Protein AF-A0A5E4K8W5-F1 (afdb_monomer)

Structure (mmCIF, N/CA/C/O backbone):
data_AF-A0A5E4K8W5-F1
#
_entry.id   AF-A0A5E4K8W5-F1
#
loop_
_atom_site.group_PDB
_atom_site.id
_atom_site.type_symbol
_atom_site.label_atom_id
_atom_site.label_alt_id
_atom_site.label_comp_id
_atom_site.label_asym_id
_atom_site.label_entity_id
_atom_site.label_seq_id
_atom_site.pdbx_PDB_ins_code
_atom_site.Cartn_x
_atom_site.Cartn_y
_atom_site.Cartn_z
_atom_site.occupancy
_atom_site.B_iso_or_equiv
_atom_site.auth_seq_id
_atom_site.auth_comp_id
_atom_site.auth_asym_id
_atom_site.auth_atom_id
_atom_site.pdbx_PDB_model_num
ATOM 1 N N . MET A 1 1 ? -19.858 -2.839 46.064 1.00 76.88 1 MET A N 1
ATOM 2 C CA . MET A 1 1 ? -20.326 -1.667 45.295 1.00 76.88 1 MET A CA 1
ATOM 3 C C . MET A 1 1 ? -19.173 -0.778 44.868 1.00 76.88 1 MET A C 1
ATOM 5 O O . MET A 1 1 ? -18.953 -0.687 43.674 1.00 76.88 1 MET A O 1
ATOM 9 N N . THR A 1 2 ? -18.361 -0.245 45.786 1.00 79.38 2 THR A N 1
ATOM 10 C CA . THR A 1 2 ? -17.179 0.588 45.463 1.00 79.38 2 THR A CA 1
ATOM 11 C C . THR A 1 2 ? -16.216 -0.0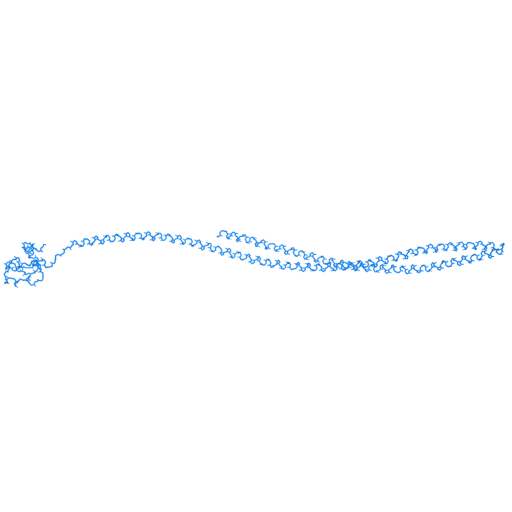33 44.444 1.00 79.38 2 THR A C 1
ATOM 13 O O . THR A 1 2 ? -15.842 0.634 43.485 1.00 79.38 2 THR A O 1
ATOM 16 N N . GLU A 1 3 ? -15.862 -1.313 44.594 1.00 85.81 3 GLU A N 1
ATOM 17 C CA . GLU A 1 3 ? -14.989 -2.005 43.628 1.00 85.81 3 GLU A CA 1
ATOM 18 C C . GLU A 1 3 ? -15.625 -2.164 42.241 1.00 8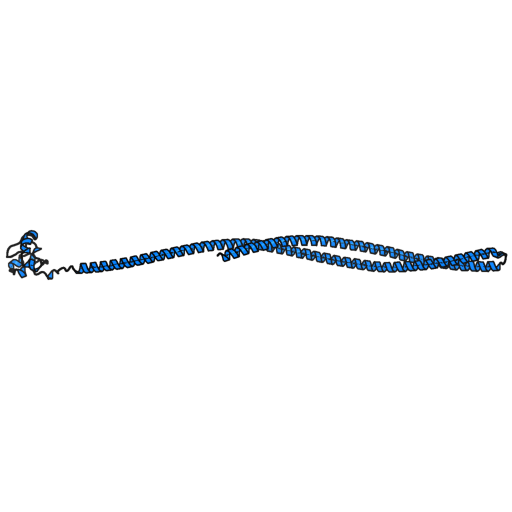5.81 3 GLU A C 1
ATOM 20 O O . GLU A 1 3 ? -14.932 -2.062 41.233 1.00 85.81 3 GLU A O 1
ATOM 25 N N . ILE A 1 4 ? -16.945 -2.364 42.175 1.00 88.25 4 ILE A N 1
ATOM 26 C CA . ILE A 1 4 ? -17.657 -2.512 40.900 1.00 88.25 4 ILE A CA 1
ATOM 27 C C . ILE A 1 4 ? -17.749 -1.149 40.207 1.00 88.25 4 ILE A C 1
ATOM 29 O O . ILE A 1 4 ? -17.395 -1.044 39.042 1.00 88.25 4 ILE A O 1
ATOM 33 N N . SER A 1 5 ? -18.116 -0.082 40.925 1.00 86.81 5 SER A N 1
ATOM 34 C CA . SER A 1 5 ? -18.128 1.283 40.377 1.00 86.81 5 SER A CA 1
ATOM 35 C C . SER A 1 5 ? -16.746 1.719 39.876 1.00 86.81 5 SER A C 1
ATOM 37 O O . SER A 1 5 ? -16.642 2.371 38.840 1.00 86.81 5 SER A O 1
ATOM 39 N N . ARG A 1 6 ? -15.668 1.326 40.573 1.00 90.00 6 ARG A N 1
ATOM 40 C CA . ARG A 1 6 ? -14.292 1.552 40.109 1.00 90.00 6 ARG A CA 1
ATOM 41 C C . ARG A 1 6 ? -14.010 0.809 38.803 1.00 90.00 6 ARG A C 1
ATOM 43 O O . ARG A 1 6 ? -13.524 1.431 37.865 1.00 90.00 6 ARG A O 1
ATOM 50 N N . ALA A 1 7 ? -14.364 -0.474 38.725 1.00 92.94 7 ALA A N 1
ATOM 51 C CA . ALA A 1 7 ? -14.204 -1.267 37.508 1.00 92.94 7 ALA A CA 1
ATOM 52 C C . ALA A 1 7 ? -15.010 -0.697 36.326 1.00 92.94 7 ALA A C 1
ATOM 54 O O . ALA A 1 7 ? -14.499 -0.649 35.212 1.00 92.94 7 ALA A O 1
ATOM 55 N N . MET A 1 8 ? -16.232 -0.204 36.561 1.00 92.06 8 MET A N 1
ATOM 56 C CA . MET A 1 8 ? -17.044 0.440 35.520 1.00 92.06 8 MET A CA 1
ATOM 57 C C . MET A 1 8 ? -16.420 1.745 35.024 1.00 92.06 8 MET A C 1
ATOM 59 O O . MET A 1 8 ? -16.413 2.006 33.823 1.00 92.06 8 MET A O 1
ATOM 63 N N . LYS A 1 9 ? -15.837 2.543 35.925 1.00 90.69 9 LYS A N 1
ATOM 64 C CA . LYS A 1 9 ? -15.110 3.756 35.543 1.00 90.69 9 LYS A CA 1
ATOM 65 C C . LYS A 1 9 ? -13.872 3.436 34.699 1.00 90.69 9 LYS A C 1
ATOM 67 O O . LYS A 1 9 ? -13.685 4.040 33.648 1.00 90.69 9 LYS A O 1
ATOM 72 N N . GLU A 1 10 ? -13.067 2.463 35.126 1.00 94.62 10 GLU A N 1
ATOM 73 C CA . GLU A 1 10 ? -11.909 1.982 34.357 1.00 94.62 10 GLU A CA 1
ATOM 74 C C . GLU A 1 10 ? -12.344 1.438 32.979 1.00 94.62 10 GLU A C 1
ATOM 76 O O . GLU A 1 10 ? -11.679 1.680 31.971 1.00 94.62 10 GLU A O 1
ATOM 81 N N . MET A 1 11 ? -13.498 0.764 32.906 1.00 94.62 11 MET A N 1
ATOM 82 C CA . MET A 1 11 ? -14.072 0.276 31.650 1.00 94.62 11 MET A CA 1
ATOM 83 C C . MET A 1 11 ? -14.507 1.422 30.727 1.00 94.62 11 MET A C 1
ATOM 85 O O . MET A 1 11 ? -14.174 1.390 29.547 1.00 94.62 11 MET A O 1
ATOM 89 N N . SER A 1 12 ? -15.174 2.454 31.251 1.00 93.62 12 SER A N 1
ATOM 90 C CA . SER A 1 12 ? -15.546 3.658 30.489 1.00 93.62 12 SER A CA 1
ATOM 91 C C . SER A 1 12 ? -14.317 4.355 29.892 1.00 93.62 12 SER A C 1
ATOM 93 O O . SER A 1 12 ? -14.282 4.649 28.696 1.00 93.62 12 SER A O 1
ATOM 95 N N . GLU A 1 13 ? -13.264 4.541 30.694 1.00 94.81 13 GLU A N 1
ATOM 96 C CA . GLU A 1 13 ? -11.997 5.123 30.235 1.00 94.81 13 GLU A CA 1
ATOM 97 C C . GLU A 1 13 ? -11.349 4.265 29.133 1.00 94.81 13 GLU A C 1
ATOM 99 O O . GLU A 1 13 ? -10.874 4.792 28.123 1.00 94.81 13 GLU A O 1
ATOM 104 N N . SER A 1 14 ? -11.379 2.937 29.286 1.00 96.31 14 SER A N 1
ATOM 105 C CA . SER A 1 14 ? -10.855 2.002 28.287 1.00 96.31 14 SER A CA 1
ATOM 106 C C . SER A 1 14 ? -11.634 2.061 26.969 1.00 96.31 14 SER A C 1
ATOM 108 O O . SER A 1 14 ? -11.020 2.154 25.904 1.00 96.31 14 SER A O 1
ATOM 110 N N . VAL A 1 15 ? -12.968 2.085 27.024 1.00 95.81 15 VAL A N 1
ATOM 111 C CA . VAL A 1 15 ? -13.841 2.206 25.845 1.00 95.81 15 VAL A CA 1
ATOM 112 C C . VAL A 1 15 ? -13.583 3.522 25.109 1.00 95.81 15 VAL A C 1
ATOM 114 O O . VAL A 1 15 ? -13.388 3.525 23.892 1.00 95.81 15 VAL A O 1
ATOM 117 N N . GLN A 1 16 ? -13.466 4.636 25.838 1.00 92.81 16 GLN A N 1
ATOM 118 C CA . GLN A 1 16 ? -13.130 5.935 25.252 1.00 92.81 16 GLN A CA 1
ATOM 119 C C . GLN A 1 16 ? -11.759 5.916 24.558 1.00 92.81 16 GLN A C 1
ATOM 121 O O . GLN A 1 16 ? -11.564 6.523 23.495 1.00 92.81 16 GLN A O 1
ATOM 126 N N . GLN A 1 17 ? -10.789 5.207 25.137 1.00 96.12 17 GLN A N 1
ATOM 127 C CA . GLN A 1 17 ? -9.471 5.039 24.539 1.00 96.12 17 GLN A CA 1
ATOM 128 C C . GLN A 1 17 ? -9.519 4.168 23.275 1.00 96.12 17 GLN A C 1
ATOM 130 O O . GLN A 1 17 ? -8.848 4.499 22.294 1.00 96.12 17 GLN A O 1
ATOM 135 N N . VAL A 1 18 ? -10.333 3.107 23.254 1.00 96.31 18 VAL A N 1
ATOM 136 C CA . VAL A 1 18 ? -10.579 2.292 22.052 1.00 96.31 18 VAL A CA 1
ATOM 137 C C . VAL A 1 18 ? -11.196 3.141 20.941 1.00 96.31 18 VAL A C 1
ATOM 139 O O . VAL A 1 18 ? -10.659 3.141 19.834 1.00 96.31 18 VAL A O 1
ATOM 142 N N . ALA A 1 19 ? -12.231 3.934 21.235 1.00 91.94 19 ALA A N 1
ATOM 143 C CA . ALA A 1 19 ? -12.857 4.833 20.263 1.00 91.94 19 ALA A CA 1
ATOM 144 C C . ALA A 1 19 ? -11.853 5.850 19.686 1.00 91.94 19 ALA A C 1
ATOM 146 O O . ALA A 1 19 ? -11.753 6.037 18.473 1.00 91.94 19 ALA A O 1
ATOM 147 N N . THR A 1 20 ? -11.028 6.450 20.547 1.00 93.94 20 THR A N 1
ATOM 148 C CA . THR A 1 20 ? -9.982 7.400 20.127 1.00 93.94 20 THR A CA 1
ATOM 149 C C . THR A 1 20 ? -8.924 6.733 19.241 1.00 93.94 20 THR A C 1
ATOM 151 O O . THR A 1 20 ? -8.463 7.316 18.258 1.00 93.94 20 THR A O 1
ATOM 154 N N . ASN A 1 21 ? -8.521 5.505 19.574 1.00 95.38 21 ASN A N 1
ATOM 155 C CA . ASN A 1 21 ? -7.559 4.745 18.780 1.00 95.38 21 ASN A CA 1
ATOM 156 C C . ASN A 1 21 ? -8.143 4.315 17.431 1.00 95.38 21 ASN A C 1
ATOM 158 O O . ASN A 1 21 ? -7.427 4.364 16.431 1.00 95.38 21 ASN A O 1
ATOM 162 N N . ALA A 1 22 ? -9.425 3.947 17.389 1.00 94.62 22 ALA A N 1
ATOM 163 C CA . ALA A 1 22 ? -10.138 3.672 16.149 1.00 94.62 22 ALA A CA 1
ATOM 164 C C . ALA A 1 22 ? -10.144 4.917 15.250 1.00 94.62 22 ALA A C 1
ATOM 166 O O . ALA A 1 22 ? -9.703 4.844 14.108 1.00 94.62 22 ALA A O 1
ATOM 167 N N . GLN A 1 23 ? -10.493 6.090 15.783 1.00 90.75 23 GLN A N 1
ATOM 168 C CA . GLN A 1 23 ? -10.467 7.341 15.019 1.00 90.75 23 GLN A CA 1
ATOM 169 C C . GLN A 1 23 ? -9.081 7.632 14.411 1.00 90.75 23 GLN A C 1
ATOM 171 O O . GLN A 1 23 ? -8.966 7.895 13.214 1.00 90.75 23 GLN A O 1
ATOM 176 N N . LYS A 1 24 ? -8.007 7.497 15.201 1.00 94.81 24 LYS A N 1
ATOM 177 C CA . LYS A 1 24 ? -6.628 7.655 14.701 1.00 94.81 24 LYS A CA 1
ATOM 178 C C . LYS A 1 24 ? -6.267 6.621 13.634 1.00 94.81 24 LYS A C 1
ATOM 180 O O . LYS A 1 24 ? -5.576 6.937 12.670 1.00 94.81 24 LYS A O 1
ATOM 185 N N . ALA A 1 25 ? -6.714 5.377 13.796 1.00 94.69 25 ALA A N 1
ATOM 186 C CA . ALA A 1 25 ? -6.498 4.336 12.799 1.00 94.69 25 ALA A CA 1
ATOM 187 C C . ALA A 1 25 ? -7.232 4.649 11.482 1.00 94.69 25 ALA A C 1
ATOM 189 O O . ALA A 1 25 ? -6.673 4.397 10.415 1.00 94.69 25 ALA A O 1
ATOM 190 N N . ALA A 1 26 ? -8.427 5.248 11.541 1.00 91.56 26 ALA A N 1
ATOM 191 C CA . ALA A 1 26 ? -9.174 5.684 10.360 1.00 91.56 26 ALA A CA 1
ATOM 192 C C . ALA A 1 26 ? -8.433 6.796 9.608 1.00 91.56 26 ALA A C 1
ATOM 194 O O . ALA A 1 26 ? -8.304 6.732 8.386 1.00 91.56 26 ALA A O 1
ATOM 195 N N . GLU A 1 27 ? -7.910 7.787 10.333 1.00 92.19 27 GLU A N 1
ATOM 196 C CA . GLU A 1 27 ? -7.111 8.878 9.764 1.00 92.19 27 GLU A CA 1
ATOM 197 C C . GLU A 1 27 ? -5.846 8.345 9.080 1.00 92.19 27 GLU A C 1
ATOM 199 O O . GLU A 1 27 ? -5.599 8.652 7.912 1.00 92.19 27 GLU A O 1
ATOM 204 N N . ASN A 1 28 ? -5.103 7.462 9.755 1.00 94.12 28 ASN A N 1
ATOM 205 C CA . ASN A 1 28 ? -3.912 6.825 9.192 1.00 94.12 28 ASN A CA 1
ATOM 206 C C . ASN A 1 28 ? -4.237 5.976 7.952 1.00 94.12 28 ASN A C 1
ATOM 208 O O . ASN A 1 28 ? -3.476 5.973 6.986 1.00 94.12 28 ASN A O 1
ATOM 212 N N . ALA A 1 29 ? -5.364 5.257 7.956 1.00 93.62 29 ALA A N 1
ATOM 213 C CA . ALA A 1 29 ? -5.817 4.497 6.794 1.00 93.62 29 ALA A CA 1
ATOM 214 C C . ALA A 1 29 ? -6.178 5.429 5.624 1.00 93.62 29 ALA A C 1
ATOM 216 O O . ALA A 1 29 ? -5.800 5.164 4.484 1.00 93.62 29 ALA A O 1
ATOM 217 N N . ALA A 1 30 ? -6.854 6.549 5.887 1.00 90.88 30 ALA A N 1
ATOM 218 C CA . ALA A 1 30 ? -7.180 7.535 4.860 1.00 90.88 30 ALA A CA 1
ATOM 219 C C . ALA A 1 30 ? -5.917 8.163 4.243 1.00 90.88 30 ALA A C 1
ATOM 221 O O . ALA A 1 30 ? -5.825 8.282 3.018 1.00 90.88 30 ALA A O 1
ATOM 222 N N . GLU A 1 31 ? -4.927 8.509 5.069 1.00 94.69 31 GLU A N 1
ATOM 223 C CA . GLU A 1 31 ? -3.635 9.019 4.603 1.00 94.69 31 GLU A CA 1
ATOM 224 C C . GLU A 1 31 ? -2.883 7.971 3.773 1.00 94.69 31 GLU A C 1
ATOM 226 O O . GLU A 1 31 ? -2.475 8.259 2.647 1.00 94.69 31 GLU A O 1
ATOM 231 N N . ALA A 1 32 ? -2.793 6.729 4.259 1.00 93.88 32 ALA A N 1
ATOM 232 C CA . ALA A 1 32 ? -2.163 5.630 3.530 1.00 93.88 32 ALA A CA 1
ATOM 233 C C . ALA A 1 32 ? -2.830 5.378 2.167 1.00 93.88 32 ALA A C 1
ATOM 235 O O . ALA A 1 32 ? -2.138 5.139 1.176 1.00 93.88 32 ALA A O 1
ATOM 236 N N . ASN A 1 33 ? -4.161 5.472 2.093 1.00 92.06 33 ASN A N 1
ATOM 237 C CA . ASN A 1 33 ? -4.899 5.328 0.840 1.00 92.06 33 ASN A CA 1
ATOM 238 C C . ASN A 1 33 ? -4.550 6.449 -0.149 1.00 92.06 33 ASN A C 1
ATOM 240 O O . ASN A 1 33 ? -4.287 6.188 -1.322 1.00 92.06 33 ASN A O 1
ATOM 244 N N . LYS A 1 34 ? -4.483 7.697 0.330 1.00 93.50 34 LYS A N 1
ATOM 245 C CA . LYS A 1 34 ? -4.078 8.844 -0.489 1.00 93.50 34 LYS A CA 1
ATOM 246 C C . LYS A 1 34 ? -2.656 8.668 -1.027 1.00 93.50 34 LYS A C 1
ATOM 248 O O . LYS A 1 34 ? -2.436 8.828 -2.226 1.00 93.50 34 LYS A O 1
ATOM 253 N N . THR A 1 35 ? -1.708 8.279 -0.174 1.00 94.38 35 THR A N 1
ATOM 254 C CA . THR A 1 35 ? -0.328 8.002 -0.596 1.00 94.38 35 THR A CA 1
ATOM 255 C C . THR A 1 35 ? -0.275 6.871 -1.622 1.00 94.38 35 THR A C 1
ATOM 257 O O . THR A 1 35 ? 0.413 6.994 -2.633 1.00 94.38 35 THR A O 1
ATOM 260 N N . ALA A 1 36 ? -1.026 5.787 -1.419 1.00 92.75 36 ALA A N 1
ATOM 261 C CA . ALA A 1 36 ? -1.082 4.685 -2.374 1.00 92.75 36 ALA A CA 1
ATOM 262 C C . ALA A 1 36 ? -1.629 5.138 -3.741 1.00 92.75 36 ALA A C 1
ATOM 264 O O . ALA A 1 36 ? -1.049 4.802 -4.772 1.00 92.75 36 ALA A O 1
ATOM 265 N N . GLN A 1 37 ? -2.674 5.968 -3.773 1.00 90.12 37 GLN A N 1
ATOM 266 C CA . GLN A 1 37 ? -3.200 6.542 -5.018 1.00 90.12 37 GLN A CA 1
ATOM 267 C C . GLN A 1 37 ? -2.177 7.435 -5.738 1.00 90.12 37 GLN A C 1
ATOM 269 O O . GLN A 1 37 ? -2.027 7.342 -6.959 1.00 90.12 37 GLN A O 1
ATOM 274 N N . GLU A 1 38 ? -1.444 8.274 -5.001 1.00 93.44 38 GLU A N 1
ATOM 275 C CA . GLU A 1 38 ? -0.372 9.109 -5.557 1.00 93.44 38 GLU A CA 1
ATOM 276 C C . GLU A 1 38 ? 0.751 8.255 -6.166 1.00 93.44 38 GLU A C 1
ATOM 278 O O . GLU A 1 38 ? 1.185 8.510 -7.292 1.00 93.44 38 GLU A O 1
ATOM 283 N N . VAL A 1 39 ? 1.171 7.191 -5.473 1.00 93.81 39 VAL A N 1
ATOM 284 C CA . VAL A 1 39 ? 2.167 6.233 -5.980 1.00 93.81 39 VAL A CA 1
ATOM 285 C C . VAL A 1 39 ? 1.649 5.490 -7.212 1.00 93.81 39 VAL A C 1
ATOM 287 O O . VAL A 1 39 ? 2.405 5.291 -8.166 1.00 93.81 39 VAL A O 1
ATOM 290 N N . GLY A 1 40 ? 0.370 5.112 -7.237 1.00 90.44 40 GLY A N 1
ATOM 291 C CA . GLY A 1 40 ? -0.265 4.487 -8.399 1.00 90.44 40 GLY A CA 1
ATOM 292 C C . GLY A 1 40 ? -0.210 5.394 -9.630 1.00 90.44 40 GLY A C 1
ATOM 293 O O . GLY A 1 40 ? 0.210 4.962 -10.705 1.00 90.44 40 GLY A O 1
ATOM 294 N N . LYS A 1 41 ? -0.528 6.684 -9.458 1.00 91.12 41 LYS A N 1
ATOM 295 C CA . LYS A 1 41 ? -0.425 7.690 -10.524 1.00 91.12 41 LYS A CA 1
ATOM 296 C C . LYS A 1 41 ? 1.014 7.857 -11.020 1.00 91.12 41 LYS A C 1
ATOM 298 O O . LYS A 1 41 ? 1.248 7.780 -12.225 1.00 91.12 41 LYS A O 1
ATOM 303 N N . LEU A 1 42 ? 1.973 8.037 -10.108 1.00 93.75 42 LEU A N 1
ATOM 304 C CA . LEU A 1 42 ? 3.399 8.159 -10.441 1.00 93.75 42 LEU A CA 1
ATOM 305 C C . LEU A 1 42 ? 3.911 6.928 -11.199 1.00 93.75 42 LEU A C 1
ATOM 307 O O . LEU A 1 42 ? 4.637 7.054 -12.180 1.00 93.75 42 LEU A O 1
ATOM 311 N N . SER A 1 43 ? 3.491 5.734 -10.786 1.00 92.56 43 SER A N 1
ATOM 312 C CA . SER A 1 43 ? 3.856 4.481 -11.455 1.00 92.56 43 SER A CA 1
ATOM 313 C C . SER A 1 43 ? 3.296 4.414 -12.881 1.00 92.56 43 SER A C 1
ATOM 315 O O . SER A 1 43 ? 3.996 3.991 -13.802 1.00 92.56 43 SER A O 1
ATOM 317 N N . GLY A 1 44 ? 2.068 4.900 -13.096 1.00 88.75 44 GLY A N 1
ATOM 318 C CA . GLY A 1 44 ? 1.491 5.060 -14.432 1.00 88.75 44 GLY A CA 1
ATOM 319 C C . GLY A 1 44 ? 2.269 6.047 -15.310 1.00 88.75 44 GLY A C 1
ATOM 320 O O . GLY A 1 44 ? 2.543 5.754 -16.474 1.00 88.75 44 GLY A O 1
ATOM 321 N N . GLU A 1 45 ? 2.696 7.184 -14.753 1.00 92.69 45 GLU A N 1
ATOM 322 C CA . GLU A 1 45 ? 3.542 8.160 -15.459 1.00 92.69 45 GLU A CA 1
ATOM 323 C C . GLU A 1 45 ? 4.901 7.557 -15.852 1.00 92.69 45 GLU A C 1
ATOM 325 O O . GLU A 1 45 ? 5.347 7.722 -16.990 1.00 92.69 45 GLU A O 1
ATOM 330 N N . VAL A 1 46 ? 5.534 6.799 -14.949 1.00 92.94 46 VAL A N 1
ATOM 331 C CA . VAL A 1 46 ? 6.787 6.077 -15.228 1.00 92.94 46 VAL A CA 1
ATOM 332 C C . VAL A 1 46 ? 6.594 5.040 -16.334 1.00 92.94 46 VAL A C 1
ATOM 334 O O . VAL A 1 46 ? 7.442 4.941 -17.220 1.00 92.94 46 VAL A O 1
ATOM 337 N N . SER A 1 47 ? 5.474 4.312 -16.340 1.00 89.75 47 SER A N 1
ATOM 338 C CA . SER A 1 47 ? 5.136 3.380 -17.423 1.00 89.75 47 SER A CA 1
ATOM 339 C C . SER A 1 47 ? 5.051 4.091 -18.777 1.00 89.75 47 SER A C 1
ATOM 341 O O . SER A 1 47 ? 5.711 3.683 -19.734 1.00 89.75 47 SER A O 1
ATOM 343 N N . GLY A 1 48 ? 4.352 5.230 -18.840 1.00 91.12 48 GLY A N 1
ATOM 344 C CA . GLY A 1 48 ? 4.319 6.082 -20.033 1.00 91.12 48 GLY A CA 1
ATOM 345 C C . GLY A 1 48 ? 5.717 6.514 -20.488 1.00 91.12 48 GLY A C 1
ATOM 346 O O . GLY A 1 48 ? 6.049 6.419 -21.669 1.00 91.12 48 GLY A O 1
ATOM 347 N N . LYS A 1 49 ? 6.591 6.892 -19.548 1.00 94.00 49 LYS A N 1
ATOM 348 C CA . LYS A 1 49 ? 7.984 7.245 -19.861 1.00 94.00 49 LYS A CA 1
ATOM 349 C C . LYS A 1 49 ? 8.803 6.074 -20.396 1.00 94.00 49 LYS A C 1
ATOM 351 O O . LYS A 1 49 ? 9.658 6.293 -21.249 1.00 94.00 49 LYS A O 1
ATOM 356 N N . MET A 1 50 ? 8.538 4.840 -19.968 1.00 92.50 50 MET A N 1
ATOM 357 C CA . MET A 1 50 ? 9.182 3.660 -20.558 1.00 92.50 50 MET A CA 1
ATOM 358 C C . MET A 1 50 ? 8.771 3.463 -22.023 1.00 92.50 50 MET A C 1
ATOM 360 O O . MET A 1 50 ? 9.620 3.113 -22.845 1.00 92.50 50 MET A O 1
ATOM 364 N N . PHE A 1 51 ? 7.515 3.749 -22.385 1.00 91.25 51 PHE A N 1
ATOM 365 C CA . PHE A 1 51 ? 7.088 3.752 -23.789 1.00 91.25 51 PHE A CA 1
ATOM 366 C C . PHE A 1 51 ? 7.800 4.836 -24.611 1.00 91.25 51 PHE A C 1
ATOM 368 O O . PHE A 1 51 ? 8.303 4.530 -25.694 1.00 91.25 51 PHE A O 1
ATOM 375 N N . ASP A 1 52 ? 7.917 6.060 -24.084 1.00 94.94 52 ASP A N 1
ATOM 376 C CA . ASP A 1 52 ? 8.647 7.159 -24.741 1.00 94.94 52 ASP A CA 1
ATOM 377 C C . ASP A 1 52 ? 10.125 6.787 -24.989 1.00 94.94 52 ASP A C 1
ATOM 379 O O . ASP A 1 52 ? 10.672 6.995 -26.080 1.00 94.94 52 ASP A O 1
ATOM 383 N N . ILE A 1 53 ? 10.782 6.201 -23.979 1.00 95.31 53 ILE A N 1
ATOM 384 C CA . ILE A 1 53 ? 12.177 5.751 -24.076 1.00 95.31 53 ILE A CA 1
ATOM 385 C C . ILE A 1 53 ? 12.301 4.658 -25.135 1.00 95.31 53 ILE A C 1
ATOM 387 O O . ILE A 1 53 ? 13.191 4.733 -25.981 1.00 95.31 53 ILE A O 1
ATOM 391 N N . ARG A 1 54 ? 11.400 3.669 -25.134 1.00 92.62 54 ARG A N 1
ATOM 392 C CA . ARG A 1 54 ? 11.400 2.597 -26.134 1.00 92.62 54 ARG A CA 1
ATOM 393 C C . ARG A 1 54 ? 11.295 3.152 -27.553 1.00 92.62 54 ARG A C 1
ATOM 395 O O . ARG A 1 54 ? 12.113 2.797 -28.393 1.00 92.62 54 ARG A O 1
ATOM 402 N N . ALA A 1 55 ? 10.356 4.066 -27.798 1.00 94.12 55 ALA A N 1
ATOM 403 C CA . ALA A 1 55 ? 10.198 4.700 -29.106 1.00 94.12 55 ALA A CA 1
ATOM 404 C C . ALA A 1 55 ? 11.472 5.448 -29.544 1.00 94.12 55 ALA A C 1
ATOM 406 O O . ALA A 1 55 ? 11.877 5.385 -30.706 1.00 94.12 55 ALA A O 1
ATOM 407 N N . THR A 1 56 ? 12.147 6.113 -28.602 1.00 96.06 56 THR A N 1
ATOM 408 C CA . THR A 1 56 ? 13.412 6.818 -28.859 1.00 96.06 56 THR A CA 1
ATOM 409 C C . THR A 1 56 ? 14.549 5.850 -29.204 1.00 96.06 56 THR A C 1
ATOM 411 O O . THR A 1 56 ? 15.327 6.110 -30.129 1.00 96.06 56 THR A O 1
ATOM 414 N N . VAL A 1 57 ? 14.640 4.716 -28.503 1.00 95.25 57 VAL A N 1
ATOM 415 C CA . VAL A 1 57 ? 15.621 3.656 -28.792 1.00 95.25 57 VAL A CA 1
ATOM 416 C C . VAL A 1 57 ? 15.358 3.037 -30.167 1.00 95.25 57 VAL A C 1
ATOM 418 O O . VAL A 1 57 ? 16.291 2.936 -30.962 1.00 95.25 57 VAL A O 1
ATOM 421 N N . ASP A 1 58 ? 14.104 2.720 -30.495 1.00 91.75 58 ASP A N 1
ATOM 422 C CA . ASP A 1 58 ? 13.709 2.153 -31.794 1.00 91.75 58 ASP A CA 1
ATOM 423 C C . ASP A 1 58 ? 14.011 3.117 -32.962 1.00 91.75 58 ASP A C 1
ATOM 425 O O . ASP A 1 58 ? 14.529 2.716 -34.015 1.00 91.75 58 ASP A O 1
ATOM 429 N N . SER A 1 59 ? 13.755 4.417 -32.774 1.00 94.81 59 SER A N 1
ATOM 430 C CA . SER A 1 59 ? 14.115 5.452 -33.752 1.00 94.81 59 SER A CA 1
ATOM 431 C C . SER A 1 59 ? 15.630 5.551 -33.938 1.00 94.81 59 SER A C 1
ATOM 433 O O . SER A 1 59 ? 16.116 5.691 -35.062 1.00 94.81 59 SER A O 1
ATOM 435 N N . SER A 1 60 ? 16.391 5.461 -32.847 1.00 95.50 60 SER A N 1
ATOM 436 C CA . SER A 1 60 ? 17.854 5.505 -32.897 1.00 95.50 60 SER A CA 1
ATOM 437 C C . SER A 1 60 ? 18.421 4.267 -33.603 1.00 95.50 60 SER A C 1
ATOM 439 O O . SER A 1 60 ? 19.321 4.394 -34.433 1.00 95.50 60 SER A O 1
ATOM 441 N N . ALA A 1 61 ? 17.838 3.087 -33.363 1.00 92.44 61 ALA A N 1
ATOM 442 C CA . ALA A 1 61 ? 18.207 1.845 -34.043 1.00 92.44 61 ALA A CA 1
ATOM 443 C C . ALA A 1 61 ? 17.975 1.940 -35.552 1.00 92.44 61 ALA A C 1
ATOM 445 O O . ALA A 1 61 ? 18.821 1.520 -36.344 1.00 92.44 61 ALA A O 1
ATOM 446 N N . SER A 1 62 ? 16.868 2.564 -35.957 1.00 93.62 62 SER A N 1
ATOM 447 C CA . SER A 1 62 ? 16.556 2.810 -37.367 1.00 93.62 62 SER A CA 1
ATOM 448 C C . SER A 1 62 ? 17.582 3.739 -38.028 1.00 93.62 62 SER A C 1
ATOM 450 O O . SER A 1 62 ? 18.085 3.423 -39.107 1.00 93.62 62 SER A O 1
ATOM 452 N N . ALA A 1 63 ? 17.960 4.836 -37.363 1.00 95.50 63 ALA A N 1
ATOM 453 C CA . ALA A 1 63 ? 18.965 5.774 -37.870 1.00 95.50 63 ALA A CA 1
ATOM 454 C C . ALA A 1 63 ? 20.359 5.133 -38.000 1.00 95.50 63 ALA A C 1
ATOM 456 O O . ALA A 1 63 ? 21.053 5.340 -38.997 1.00 95.50 63 ALA A O 1
ATOM 457 N N . ILE A 1 64 ? 20.766 4.307 -37.030 1.00 95.50 64 ILE A N 1
ATOM 458 C CA . ILE A 1 64 ? 22.042 3.579 -37.096 1.00 95.50 64 ILE A CA 1
ATOM 459 C C . ILE A 1 64 ? 22.029 2.528 -38.204 1.00 95.50 64 ILE A C 1
ATOM 461 O O . ILE A 1 64 ? 23.027 2.362 -38.902 1.00 95.50 64 ILE A O 1
ATOM 465 N N . LYS A 1 65 ? 20.901 1.849 -38.416 1.00 92.06 65 LYS A N 1
ATOM 466 C CA . LYS A 1 65 ? 20.754 0.898 -39.520 1.00 92.06 65 LYS A CA 1
ATOM 467 C C . LYS A 1 65 ? 20.848 1.588 -40.882 1.00 92.06 65 LYS A C 1
ATOM 469 O O . LYS A 1 65 ? 21.448 1.046 -41.806 1.00 92.06 65 LYS A O 1
ATOM 474 N N . GLU A 1 66 ? 20.307 2.798 -41.011 1.00 94.88 66 GLU A N 1
ATOM 475 C CA . GLU A 1 66 ? 20.492 3.611 -42.216 1.00 94.88 66 GLU A CA 1
ATOM 476 C C . GLU A 1 66 ? 21.964 4.011 -42.412 1.00 94.88 66 GLU A C 1
ATOM 478 O O . GLU A 1 66 ? 22.467 3.973 -43.539 1.00 94.88 66 GLU A O 1
ATOM 483 N N . LEU A 1 67 ? 22.670 4.354 -41.328 1.00 95.31 67 LEU A N 1
ATOM 484 C CA . LEU A 1 67 ? 24.103 4.644 -41.370 1.00 95.31 67 LEU A CA 1
ATOM 485 C C . LEU A 1 67 ? 24.917 3.425 -41.826 1.00 95.31 67 LEU A C 1
ATOM 487 O O . LEU A 1 67 ? 25.763 3.585 -42.698 1.00 95.31 67 LEU A O 1
ATOM 491 N N . ASP A 1 68 ? 24.624 2.222 -41.324 1.00 93.31 68 ASP A N 1
ATOM 492 C CA . ASP A 1 68 ? 25.273 0.976 -41.764 1.00 93.31 68 ASP A CA 1
ATOM 493 C C . ASP A 1 68 ? 25.115 0.760 -43.282 1.00 93.31 68 ASP A C 1
ATOM 495 O O . ASP A 1 68 ? 26.101 0.574 -43.999 1.00 93.31 68 ASP A O 1
ATOM 499 N N . VAL A 1 69 ? 23.894 0.918 -43.810 1.00 94.62 69 VAL A N 1
ATOM 500 C CA . VAL A 1 69 ? 23.626 0.818 -45.258 1.00 94.62 69 VAL A CA 1
ATOM 501 C C . VAL A 1 69 ? 24.391 1.883 -46.053 1.00 94.62 69 VAL A C 1
ATOM 503 O O . VAL A 1 69 ? 24.932 1.593 -47.124 1.00 94.62 69 VAL A O 1
ATOM 506 N N . LYS A 1 70 ? 24.460 3.127 -45.563 1.00 94.94 70 LYS A N 1
ATOM 507 C CA . LYS A 1 70 ? 25.235 4.197 -46.218 1.00 94.94 70 LYS A CA 1
ATOM 508 C C . LYS A 1 70 ? 26.736 3.908 -46.184 1.00 94.94 70 LYS A C 1
ATOM 510 O O . LYS A 1 70 ? 27.400 4.095 -47.200 1.00 94.94 70 LYS A O 1
ATOM 515 N N . SER A 1 71 ? 27.263 3.408 -45.071 1.00 95.38 71 SER A N 1
ATOM 516 C CA . SER A 1 71 ? 28.671 3.030 -44.928 1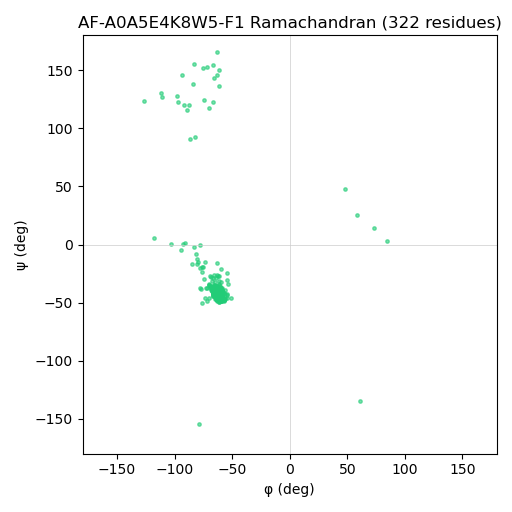.00 95.38 71 SER A CA 1
ATOM 517 C C . SER A 1 71 ? 29.054 1.869 -45.843 1.00 95.38 71 SER A C 1
ATOM 519 O O . SER A 1 71 ? 30.134 1.903 -46.427 1.00 95.38 71 SER A O 1
ATOM 521 N N . GLN A 1 72 ? 28.173 0.882 -46.038 1.00 93.12 72 GLN A N 1
ATOM 522 C CA . GLN A 1 72 ? 28.366 -0.181 -47.035 1.00 93.12 72 GLN A CA 1
ATOM 523 C C . GLN A 1 72 ? 28.480 0.392 -48.453 1.00 93.12 72 GLN A C 1
ATOM 525 O O . GLN A 1 72 ? 29.461 0.115 -49.139 1.00 93.12 72 GLN A O 1
ATOM 530 N N . LYS A 1 73 ? 27.564 1.288 -48.849 1.00 95.00 73 LYS A N 1
ATOM 531 C CA . LYS A 1 73 ? 27.628 1.964 -50.159 1.00 95.00 73 LYS A CA 1
ATOM 532 C C . LYS A 1 73 ? 28.906 2.784 -50.345 1.00 95.00 73 LYS A C 1
ATOM 534 O O . LYS A 1 73 ? 29.464 2.800 -51.437 1.00 95.00 73 LYS A O 1
ATOM 539 N N . ILE A 1 74 ? 29.377 3.472 -49.301 1.00 94.81 74 ILE A N 1
ATOM 540 C CA . ILE A 1 74 ? 30.658 4.194 -49.363 1.00 94.81 74 ILE A CA 1
ATOM 541 C C . ILE A 1 74 ? 31.815 3.204 -49.539 1.00 94.81 74 ILE A C 1
ATOM 543 O O . ILE A 1 74 ? 32.705 3.460 -50.345 1.00 94.81 74 ILE A O 1
ATOM 547 N N . GLY A 1 75 ? 31.784 2.061 -48.848 1.00 94.31 75 GLY A N 1
ATOM 548 C CA . GLY A 1 75 ? 32.747 0.976 -49.042 1.00 94.31 75 GLY A CA 1
ATOM 549 C C . GLY A 1 75 ? 32.825 0.508 -50.499 1.00 94.31 75 GLY A C 1
ATOM 550 O O . GLY A 1 75 ? 33.923 0.423 -51.050 1.00 94.31 75 GLY A O 1
ATOM 551 N N . ASP A 1 76 ? 31.676 0.303 -51.150 1.00 94.62 76 ASP A N 1
ATOM 552 C CA . ASP A 1 76 ? 31.610 -0.083 -52.567 1.00 94.62 76 ASP A CA 1
ATOM 553 C C . ASP A 1 76 ? 32.231 0.986 -53.485 1.00 94.62 76 ASP A C 1
ATOM 555 O O . ASP A 1 76 ? 33.023 0.672 -54.377 1.00 94.62 76 ASP A O 1
ATOM 559 N N . ILE A 1 77 ? 31.926 2.267 -53.237 1.00 95.12 77 ILE A N 1
ATOM 560 C CA . ILE A 1 77 ? 32.482 3.401 -53.996 1.00 95.12 77 ILE A CA 1
ATOM 561 C C . ILE A 1 77 ? 34.006 3.470 -53.841 1.00 95.12 77 ILE A C 1
ATOM 563 O O . ILE A 1 77 ? 34.720 3.672 -54.824 1.00 95.12 77 ILE A O 1
ATOM 567 N N . ILE A 1 78 ? 34.525 3.273 -52.629 1.00 95.56 78 ILE A N 1
ATOM 568 C CA . ILE A 1 78 ? 35.970 3.272 -52.369 1.00 95.56 78 ILE A CA 1
ATOM 569 C C . ILE A 1 78 ? 36.659 2.091 -53.065 1.00 95.56 78 ILE A C 1
ATOM 571 O O . ILE A 1 78 ? 37.764 2.253 -53.592 1.00 95.56 78 ILE A O 1
ATOM 575 N N . GLY A 1 79 ? 35.990 0.938 -53.161 1.00 93.50 79 GLY A N 1
ATOM 576 C CA . GLY A 1 79 ? 36.444 -0.187 -53.981 1.00 93.50 79 GLY A CA 1
ATOM 577 C C . GLY A 1 79 ? 36.605 0.197 -55.457 1.00 93.50 79 GLY A C 1
ATOM 578 O O . GLY A 1 79 ? 37.644 -0.071 -56.060 1.00 93.50 79 GLY A O 1
ATOM 579 N N . VAL A 1 80 ? 35.624 0.905 -56.028 1.00 96.06 80 VAL A N 1
ATOM 580 C CA . VAL A 1 80 ? 35.709 1.430 -57.403 1.00 96.06 80 VAL A CA 1
ATOM 581 C C . VAL A 1 80 ? 36.854 2.436 -57.557 1.00 96.06 80 VAL A C 1
ATOM 583 O O . VAL A 1 80 ? 37.607 2.344 -58.522 1.00 96.06 80 VAL A O 1
ATOM 586 N N . ILE A 1 81 ? 37.038 3.358 -56.607 1.00 94.69 81 ILE A N 1
ATOM 587 C CA . ILE A 1 81 ? 38.135 4.344 -56.643 1.00 94.69 81 ILE A CA 1
ATOM 588 C C . ILE A 1 81 ? 39.501 3.654 -56.594 1.00 94.69 81 ILE A C 1
ATOM 590 O O . ILE A 1 81 ? 40.401 4.032 -57.340 1.00 94.69 81 ILE A O 1
ATOM 594 N N . THR A 1 82 ? 39.643 2.616 -55.767 1.00 94.62 82 THR A N 1
ATOM 595 C CA . THR A 1 82 ? 40.871 1.811 -55.690 1.00 94.62 82 THR A CA 1
ATOM 596 C C . THR A 1 82 ? 41.176 1.166 -57.042 1.00 94.62 82 THR A C 1
ATOM 598 O O . THR A 1 82 ? 42.286 1.305 -57.552 1.00 94.62 82 THR A O 1
ATOM 601 N N . ASN A 1 83 ? 40.164 0.573 -57.686 1.00 95.19 83 ASN A N 1
ATOM 602 C CA . ASN A 1 83 ? 40.303 -0.006 -59.023 1.00 95.19 83 ASN A CA 1
ATOM 603 C C . ASN A 1 83 ? 40.669 1.048 -60.088 1.00 95.19 83 ASN A C 1
ATOM 605 O O . ASN A 1 83 ? 41.498 0.780 -60.956 1.00 95.19 83 ASN A O 1
ATOM 609 N N . ILE A 1 84 ? 40.085 2.252 -60.030 1.00 95.12 84 ILE A N 1
ATOM 610 C CA . ILE A 1 84 ? 40.420 3.357 -60.946 1.00 95.12 84 ILE A CA 1
ATOM 611 C C . ILE A 1 84 ? 41.867 3.812 -60.733 1.00 95.12 84 ILE A C 1
ATOM 613 O O . ILE A 1 84 ? 42.587 4.025 -61.709 1.00 95.12 84 ILE A O 1
ATOM 617 N N . ALA A 1 85 ? 42.313 3.939 -59.482 1.00 95.62 85 ALA A N 1
ATOM 618 C CA . ALA A 1 85 ? 43.693 4.284 -59.156 1.00 95.62 85 ALA A CA 1
ATOM 619 C C . ALA A 1 85 ? 44.669 3.215 -59.679 1.00 95.62 85 ALA A C 1
ATOM 621 O O . ALA A 1 85 ? 45.678 3.554 -60.295 1.00 95.62 85 ALA A O 1
ATOM 622 N N . ASP A 1 86 ? 44.332 1.928 -59.542 1.00 94.31 86 ASP A N 1
ATOM 623 C CA . ASP A 1 86 ? 45.115 0.817 -60.095 1.00 94.31 86 ASP A CA 1
ATOM 624 C C . ASP A 1 86 ? 45.220 0.868 -61.620 1.00 94.31 86 ASP A C 1
ATOM 626 O O . ASP A 1 86 ? 46.318 0.757 -62.174 1.00 94.31 86 ASP A O 1
ATOM 630 N N . GLN A 1 87 ? 44.097 1.090 -62.305 1.00 95.88 87 GLN A N 1
ATOM 631 C CA . GLN A 1 87 ? 44.063 1.231 -63.760 1.00 95.88 87 GLN A CA 1
ATOM 632 C C . GLN A 1 87 ? 44.841 2.461 -64.233 1.00 95.88 87 GLN A C 1
ATOM 634 O O . GLN A 1 87 ? 45.598 2.372 -65.198 1.00 95.88 87 GLN A O 1
ATOM 639 N N . THR A 1 88 ? 44.704 3.590 -63.539 1.00 95.81 88 THR A N 1
ATOM 640 C CA . THR A 1 88 ? 45.420 4.834 -63.861 1.00 95.81 88 THR A CA 1
ATOM 641 C C . THR A 1 88 ? 46.922 4.657 -63.670 1.00 95.81 88 THR A C 1
ATOM 643 O O . THR A 1 88 ? 47.700 5.061 -64.528 1.00 95.81 88 THR A O 1
ATOM 646 N N . ASN A 1 89 ? 47.337 3.975 -62.601 1.00 94.44 89 ASN A N 1
ATOM 647 C CA . ASN A 1 89 ? 48.734 3.638 -62.349 1.00 94.44 89 ASN A CA 1
ATOM 648 C C . ASN A 1 89 ? 49.312 2.728 -63.449 1.00 94.44 89 ASN A C 1
ATOM 650 O O . ASN A 1 89 ? 50.431 2.952 -63.905 1.00 94.44 89 ASN A O 1
ATOM 654 N N . LEU A 1 90 ? 48.550 1.729 -63.912 1.00 95.19 90 LEU A N 1
ATOM 655 C CA . LEU A 1 90 ? 48.951 0.864 -65.030 1.00 95.19 90 LEU A CA 1
ATOM 656 C C . LEU A 1 90 ? 49.023 1.623 -66.364 1.00 95.19 90 LEU A C 1
ATOM 658 O O . LEU A 1 90 ? 49.968 1.432 -67.128 1.00 95.19 90 LEU A O 1
ATOM 662 N N . LEU A 1 91 ? 48.060 2.504 -66.644 1.00 95.19 91 LEU A N 1
ATOM 663 C CA . LEU A 1 91 ? 48.063 3.356 -67.837 1.00 95.19 91 LEU A CA 1
ATOM 664 C C . LEU A 1 91 ? 49.256 4.318 -67.840 1.00 95.19 91 LEU A C 1
ATOM 666 O O . LEU A 1 91 ? 49.935 4.444 -68.857 1.00 95.19 91 LEU A O 1
ATOM 670 N N . ALA A 1 92 ? 49.535 4.950 -66.701 1.00 95.50 92 ALA A N 1
ATOM 671 C CA . ALA A 1 92 ? 50.670 5.845 -66.519 1.00 95.50 92 ALA A CA 1
ATOM 672 C C . ALA A 1 92 ? 52.006 5.110 -66.684 1.00 95.50 92 ALA A C 1
ATOM 674 O O . ALA A 1 92 ? 52.903 5.608 -67.358 1.00 95.50 92 ALA A O 1
ATOM 675 N N . LEU A 1 93 ? 52.117 3.887 -66.155 1.00 93.00 93 LEU A N 1
ATOM 676 C CA . LEU A 1 93 ? 53.287 3.034 -66.362 1.00 93.00 93 LEU A CA 1
ATOM 677 C C . LEU A 1 93 ? 53.494 2.704 -67.847 1.00 93.00 93 LEU A C 1
ATOM 679 O O . LEU A 1 93 ? 54.601 2.852 -68.359 1.00 93.00 93 LEU A O 1
ATOM 683 N N . ASN A 1 94 ? 52.434 2.307 -68.554 1.00 93.25 94 ASN A N 1
ATOM 684 C CA . ASN A 1 94 ? 52.507 2.029 -69.990 1.00 93.25 94 ASN A CA 1
ATOM 685 C C . ASN A 1 94 ? 52.902 3.280 -70.793 1.00 93.25 94 ASN A C 1
ATOM 687 O O . ASN A 1 94 ? 53.717 3.189 -71.710 1.00 93.25 94 ASN A O 1
ATOM 691 N N . ALA A 1 95 ? 52.380 4.453 -70.423 1.00 93.12 95 ALA A N 1
ATOM 692 C CA . ALA A 1 95 ? 52.748 5.725 -71.041 1.00 93.12 95 ALA A CA 1
ATOM 693 C C . ALA A 1 95 ? 54.214 6.103 -70.773 1.00 93.12 95 ALA A C 1
ATOM 695 O O . ALA A 1 95 ? 54.896 6.559 -71.687 1.00 93.12 95 ALA A O 1
ATOM 696 N N . ALA A 1 96 ? 54.725 5.870 -69.560 1.00 92.06 96 ALA A N 1
ATOM 697 C CA . ALA A 1 96 ? 56.129 6.095 -69.220 1.00 92.06 96 ALA A CA 1
ATOM 698 C C . ALA A 1 96 ? 57.063 5.175 -70.028 1.00 92.06 96 ALA A C 1
ATOM 700 O O . ALA A 1 96 ? 58.096 5.628 -70.524 1.00 92.06 96 ALA A O 1
ATOM 701 N N . ILE A 1 97 ? 56.674 3.907 -70.222 1.00 90.31 97 ILE A N 1
ATOM 702 C CA . ILE A 1 97 ? 57.404 2.946 -71.064 1.00 90.31 97 ILE A CA 1
ATOM 703 C C . ILE A 1 97 ? 57.454 3.428 -72.520 1.00 90.31 97 ILE A C 1
ATOM 705 O O . ILE A 1 97 ? 58.529 3.457 -73.120 1.00 90.31 97 ILE A O 1
ATOM 709 N N . GLU A 1 98 ? 56.321 3.843 -73.093 1.00 92.75 98 GLU A N 1
ATOM 710 C CA . GLU A 1 98 ? 56.272 4.292 -74.491 1.00 92.75 98 GLU A CA 1
ATOM 711 C C . GLU A 1 98 ? 56.990 5.641 -74.688 1.00 92.75 98 GLU A C 1
ATOM 713 O O . GLU A 1 98 ? 57.679 5.847 -75.687 1.00 92.75 98 GLU A O 1
ATOM 718 N N . ALA A 1 99 ? 56.929 6.536 -73.696 1.00 91.69 99 ALA A N 1
ATOM 719 C CA . ALA A 1 99 ? 57.691 7.781 -73.685 1.00 91.69 99 ALA A CA 1
ATOM 720 C C . ALA A 1 99 ? 59.209 7.533 -73.641 1.00 91.69 99 ALA A C 1
ATOM 722 O O . ALA A 1 99 ? 59.954 8.180 -74.377 1.00 91.69 99 ALA A O 1
ATOM 723 N N . ALA A 1 100 ? 59.673 6.559 -72.850 1.00 88.69 100 ALA A N 1
ATOM 724 C CA . ALA A 1 100 ? 61.073 6.132 -72.852 1.00 88.69 100 ALA A CA 1
ATOM 725 C C . ALA A 1 100 ? 61.487 5.536 -74.210 1.00 88.69 100 ALA A C 1
ATOM 727 O O . ALA A 1 100 ? 62.605 5.755 -74.681 1.00 88.69 100 ALA A O 1
ATOM 728 N N . ARG A 1 101 ? 60.567 4.829 -74.877 1.00 89.75 101 ARG A N 1
ATOM 729 C CA . ARG A 1 101 ? 60.775 4.226 -76.201 1.00 89.75 101 ARG A CA 1
ATOM 730 C C . ARG A 1 101 ? 60.932 5.261 -77.320 1.00 89.75 101 ARG A C 1
ATOM 732 O O . ARG A 1 101 ? 61.679 5.018 -78.264 1.00 89.75 101 ARG A O 1
ATOM 739 N N . ALA A 1 102 ? 60.281 6.418 -77.197 1.00 90.12 102 ALA A N 1
ATOM 740 C CA . ALA A 1 102 ? 60.395 7.546 -78.127 1.00 90.12 102 ALA A CA 1
ATOM 741 C C . ALA A 1 102 ? 61.685 8.386 -77.955 1.00 90.12 102 ALA A C 1
ATOM 743 O O . ALA A 1 102 ? 61.896 9.354 -78.692 1.00 90.12 102 ALA A O 1
ATOM 744 N N . GLY A 1 103 ? 62.560 8.034 -77.002 1.00 87.44 103 GLY A N 1
ATOM 745 C CA . GLY A 1 103 ? 63.851 8.693 -76.787 1.00 87.44 103 GLY A CA 1
ATOM 746 C C . GLY A 1 103 ? 63.719 10.179 -76.427 1.00 87.44 103 GLY A C 1
ATOM 747 O O . GLY A 1 103 ? 62.883 10.565 -75.612 1.00 87.44 103 GLY A O 1
ATOM 748 N N . GLU A 1 104 ? 64.534 11.038 -77.047 1.00 84.12 104 GLU A N 1
ATOM 749 C CA . GLU A 1 104 ? 64.558 12.487 -76.763 1.00 84.12 104 GLU A CA 1
ATOM 750 C C . GLU A 1 104 ? 63.224 13.195 -77.071 1.00 84.12 104 GLU A C 1
ATOM 752 O O . GLU A 1 104 ? 62.878 14.170 -76.407 1.00 84.12 104 GLU A O 1
ATOM 757 N N . HIS A 1 105 ? 62.422 12.681 -78.012 1.00 84.69 105 HIS A N 1
ATOM 758 C CA . HIS A 1 105 ? 61.109 13.251 -78.339 1.00 84.69 105 HIS A CA 1
ATOM 759 C C . HIS A 1 105 ? 60.027 12.929 -77.290 1.00 84.69 105 HIS A C 1
ATOM 761 O O . HIS A 1 105 ? 59.018 13.630 -77.219 1.00 84.69 105 HIS A O 1
ATOM 767 N N . GLY A 1 106 ? 60.233 11.900 -76.458 1.00 89.19 106 GLY A N 1
ATOM 768 C CA . GLY A 1 106 ? 59.294 11.464 -75.418 1.00 89.19 106 GLY A CA 1
ATOM 769 C C . GLY A 1 106 ? 59.558 12.047 -74.028 1.00 89.19 106 GLY A C 1
ATOM 770 O O . GLY A 1 106 ? 58.759 11.837 -73.118 1.00 89.19 106 GLY A O 1
ATOM 771 N N . ARG A 1 107 ? 60.643 12.811 -73.840 1.00 86.31 107 ARG A N 1
ATOM 772 C CA . ARG A 1 107 ? 61.102 13.292 -72.522 1.00 86.31 107 ARG A CA 1
ATOM 773 C C . ARG A 1 107 ? 60.037 14.060 -71.731 1.00 86.31 107 ARG A C 1
ATOM 775 O O . ARG A 1 107 ? 59.873 13.817 -70.541 1.00 86.31 107 ARG A O 1
ATOM 782 N N . GLY A 1 108 ? 59.292 14.953 -72.388 1.00 88.94 108 GLY A N 1
ATOM 783 C CA . GLY A 1 108 ? 58.205 15.706 -71.747 1.00 88.94 108 GLY A CA 1
ATOM 784 C C . GLY A 1 108 ? 57.021 14.821 -71.340 1.00 88.94 108 GLY A C 1
ATOM 785 O O . GLY A 1 108 ? 56.462 14.999 -70.262 1.00 88.94 108 GLY A O 1
ATOM 786 N N . PHE A 1 109 ? 56.685 13.821 -72.161 1.00 90.69 109 PHE A N 1
ATOM 787 C CA . PHE A 1 109 ? 55.626 12.854 -71.858 1.00 90.69 109 PHE A CA 1
ATOM 788 C C . PHE A 1 109 ? 56.013 11.902 -70.723 1.00 90.69 109 PHE A C 1
ATOM 790 O O . PHE A 1 109 ? 55.153 11.552 -69.921 1.00 90.69 109 PHE A O 1
ATOM 797 N N . ALA A 1 110 ? 57.293 11.534 -70.610 1.00 91.06 110 ALA A N 1
ATOM 798 C CA . ALA A 1 110 ? 57.789 10.689 -69.525 1.00 91.06 110 ALA A CA 1
ATOM 799 C C . ALA A 1 110 ? 57.600 11.354 -68.151 1.00 91.06 110 ALA A C 1
ATOM 801 O O . ALA A 1 110 ? 57.124 10.706 -67.224 1.00 91.06 110 ALA A O 1
ATOM 802 N N . VAL A 1 111 ? 57.887 12.659 -68.039 1.00 92.44 111 VAL A N 1
ATOM 803 C CA . VAL A 1 111 ? 57.691 13.421 -66.790 1.00 92.44 111 VAL A CA 1
ATOM 804 C C . VAL A 1 111 ? 56.213 13.468 -66.396 1.00 92.44 111 VAL A C 1
ATOM 806 O O . VAL A 1 111 ? 55.878 13.240 -65.238 1.00 92.44 111 VAL A O 1
ATOM 809 N N . VAL A 1 112 ? 55.318 13.716 -67.358 1.00 94.62 112 VAL A N 1
ATOM 810 C CA . VAL A 1 112 ? 53.869 13.725 -67.097 1.00 94.62 112 VAL A CA 1
ATOM 811 C C . VAL A 1 112 ? 53.378 12.335 -66.687 1.00 94.62 112 VAL A C 1
ATOM 813 O O . VAL A 1 112 ? 52.592 12.221 -65.752 1.00 94.62 112 VAL A O 1
ATOM 816 N N . ALA A 1 113 ? 53.847 11.276 -67.350 1.00 94.06 113 ALA A N 1
ATOM 817 C CA . ALA A 1 113 ? 53.469 9.906 -67.023 1.00 94.06 113 ALA A CA 1
ATOM 818 C C . ALA A 1 113 ? 53.910 9.501 -65.605 1.00 94.06 113 ALA A C 1
ATOM 820 O O . ALA A 1 113 ? 53.120 8.899 -64.880 1.00 94.06 113 ALA A O 1
ATOM 821 N N . ASP A 1 114 ? 55.118 9.877 -65.172 1.00 93.44 114 ASP A N 1
ATOM 822 C CA . ASP A 1 114 ? 55.569 9.628 -63.798 1.00 93.44 114 ASP A CA 1
ATOM 823 C C . ASP A 1 114 ? 54.773 10.432 -62.754 1.00 93.44 114 ASP A C 1
ATOM 825 O O . ASP A 1 114 ? 54.438 9.887 -61.700 1.00 93.44 114 ASP A O 1
ATOM 829 N N . GLU A 1 115 ? 54.389 11.679 -63.047 1.00 95.94 115 GLU A N 1
ATOM 830 C CA . GLU A 1 115 ? 53.547 12.474 -62.138 1.00 95.94 115 GLU A CA 1
ATOM 831 C C . GLU A 1 115 ? 52.134 11.877 -62.008 1.00 95.94 115 GLU A C 1
ATOM 833 O O . GLU A 1 115 ? 51.605 11.745 -60.904 1.00 95.94 115 GLU A O 1
ATOM 838 N N . VAL A 1 116 ? 51.536 11.421 -63.118 1.00 96.44 116 VAL A N 1
ATOM 839 C CA . VAL A 1 116 ? 50.238 10.719 -63.102 1.00 96.44 116 VAL A CA 1
ATOM 840 C C . VAL A 1 116 ? 50.339 9.399 -62.334 1.00 96.44 116 VAL A C 1
ATOM 842 O O . VAL A 1 116 ? 49.433 9.063 -61.571 1.00 96.44 116 VAL A O 1
ATOM 845 N N . ARG A 1 117 ? 51.445 8.659 -62.490 1.00 95.06 117 ARG A N 1
ATOM 846 C CA . ARG A 1 117 ? 51.703 7.421 -61.742 1.00 95.06 117 ARG A CA 1
ATOM 847 C C . ARG A 1 117 ? 51.748 7.690 -60.238 1.00 95.06 117 ARG A C 1
ATOM 849 O O . ARG A 1 117 ? 51.089 6.989 -59.472 1.00 95.06 117 ARG A O 1
ATOM 856 N N . LYS A 1 118 ? 52.462 8.738 -59.826 1.00 95.25 118 LYS A N 1
ATOM 857 C CA . LYS A 1 118 ? 52.558 9.155 -58.424 1.00 95.25 118 LYS A CA 1
ATOM 858 C C . LYS A 1 118 ? 51.198 9.573 -57.851 1.00 95.25 118 LYS A C 1
ATOM 860 O O . LYS A 1 118 ? 50.828 9.100 -56.781 1.00 95.25 118 LYS A O 1
ATOM 865 N N . LEU A 1 119 ? 50.416 10.370 -58.584 1.00 95.94 119 LEU A N 1
ATOM 866 C CA . LEU A 1 119 ? 49.052 10.753 -58.187 1.00 95.94 119 LEU A CA 1
ATOM 867 C C . LEU A 1 119 ? 48.120 9.541 -58.046 1.00 95.94 119 LEU A C 1
ATOM 869 O O . LEU A 1 119 ? 47.277 9.501 -57.145 1.00 95.94 119 LEU A O 1
ATOM 873 N N . ALA A 1 120 ? 48.266 8.538 -58.914 1.00 95.56 120 ALA A N 1
ATOM 874 C CA . ALA A 1 120 ? 47.502 7.299 -58.829 1.00 95.56 120 ALA A CA 1
ATOM 875 C C . ALA A 1 120 ? 47.879 6.476 -57.582 1.00 95.56 120 ALA A C 1
ATOM 877 O O . ALA A 1 120 ? 46.998 5.949 -56.903 1.00 95.56 120 ALA A O 1
ATOM 878 N N . GLU A 1 121 ? 49.164 6.411 -57.228 1.00 94.38 121 GLU A N 1
ATOM 879 C CA . GLU A 1 121 ? 49.634 5.755 -56.001 1.00 94.38 121 GLU A CA 1
ATOM 880 C C . GLU A 1 121 ? 49.173 6.493 -54.731 1.00 94.38 121 GLU A C 1
ATOM 882 O O . GLU A 1 121 ? 48.672 5.863 -53.796 1.00 94.38 121 GLU A O 1
ATOM 887 N N . GLU A 1 122 ? 49.240 7.827 -54.715 1.00 95.44 122 GLU A N 1
ATOM 888 C CA . GLU A 1 122 ? 48.693 8.656 -53.632 1.00 95.44 122 GLU A CA 1
ATOM 889 C C . GLU A 1 122 ? 47.174 8.465 -53.484 1.00 95.44 122 GLU A C 1
ATOM 891 O O . GLU A 1 122 ? 46.678 8.290 -52.368 1.00 95.44 122 GLU A O 1
ATOM 896 N N . SER A 1 123 ? 46.440 8.395 -54.601 1.00 95.75 123 SER A N 1
ATOM 897 C CA . SER A 1 123 ? 44.993 8.129 -54.611 1.00 95.75 123 SER A CA 1
ATOM 898 C C . SER A 1 123 ? 44.656 6.746 -54.052 1.00 95.75 123 SER A C 1
ATOM 900 O O . SER A 1 123 ? 43.722 6.614 -53.258 1.00 95.75 123 SER A O 1
ATOM 902 N N . ARG A 1 124 ? 45.436 5.714 -54.406 1.00 94.69 124 ARG A N 1
ATOM 903 C CA . ARG A 1 124 ? 45.296 4.360 -53.847 1.00 94.69 124 ARG A CA 1
ATOM 904 C C . ARG A 1 124 ? 45.531 4.361 -52.336 1.00 94.69 124 ARG A C 1
ATOM 906 O O . ARG A 1 124 ? 44.744 3.778 -51.591 1.00 94.69 124 ARG A O 1
ATOM 913 N N . ASN A 1 125 ? 46.586 5.031 -51.874 1.00 95.06 125 ASN A N 1
ATOM 914 C CA . ASN A 1 125 ? 46.906 5.119 -50.450 1.00 95.06 125 ASN A CA 1
ATOM 915 C C . ASN A 1 125 ? 45.794 5.833 -49.665 1.00 95.06 125 ASN A C 1
ATOM 917 O O . ASN A 1 125 ? 45.373 5.342 -48.616 1.00 95.06 125 ASN A O 1
ATOM 921 N N . ALA A 1 126 ? 45.256 6.934 -50.198 1.00 95.25 126 ALA A N 1
ATOM 922 C CA . ALA A 1 126 ? 44.115 7.632 -49.611 1.00 95.25 126 ALA A CA 1
ATOM 923 C C . ALA A 1 126 ? 42.855 6.745 -49.567 1.00 95.25 126 ALA A C 1
ATOM 925 O O . ALA A 1 126 ? 42.206 6.646 -48.525 1.00 95.25 126 ALA A O 1
ATOM 926 N N . ALA A 1 127 ? 42.541 6.033 -50.655 1.00 94.62 127 ALA A N 1
ATOM 927 C CA . ALA A 1 127 ? 41.418 5.094 -50.705 1.00 94.62 127 ALA A CA 1
ATOM 928 C C . ALA A 1 127 ? 41.562 3.957 -49.674 1.00 94.62 127 ALA A C 1
ATOM 930 O O . ALA A 1 127 ? 40.590 3.587 -49.007 1.00 94.62 127 ALA A O 1
ATOM 931 N N . SER A 1 128 ? 42.781 3.448 -49.465 1.00 94.31 128 SER A N 1
ATOM 932 C CA . SER A 1 128 ? 43.064 2.448 -48.430 1.00 94.31 128 SER A CA 1
ATOM 933 C C . SER A 1 128 ? 42.830 2.993 -47.016 1.00 94.31 128 SER A C 1
ATOM 935 O O . SER A 1 128 ? 42.248 2.296 -46.186 1.00 94.31 128 SER A O 1
ATOM 937 N N . GLN A 1 129 ? 43.240 4.233 -46.727 1.00 95.38 129 GLN A N 1
ATOM 938 C CA . GLN A 1 129 ? 42.978 4.861 -45.424 1.00 95.38 129 GLN A CA 1
ATOM 939 C C . GLN A 1 129 ? 41.477 5.061 -45.185 1.00 95.38 129 GLN A C 1
ATOM 941 O O . GLN A 1 129 ? 40.976 4.727 -44.112 1.00 95.38 129 GLN A O 1
ATOM 946 N N . ILE A 1 130 ? 40.734 5.521 -46.197 1.00 95.56 130 ILE A N 1
ATOM 947 C CA . ILE A 1 130 ? 39.274 5.662 -46.100 1.00 95.56 130 ILE A CA 1
ATOM 948 C C . ILE A 1 130 ? 38.612 4.293 -45.884 1.00 95.56 130 ILE A C 1
ATOM 950 O O . ILE A 1 130 ? 37.692 4.182 -45.079 1.00 95.56 130 ILE A O 1
ATOM 954 N N . THR A 1 131 ? 39.103 3.233 -46.533 1.00 94.38 131 THR A N 1
ATOM 955 C CA . THR A 1 131 ? 38.596 1.864 -46.328 1.00 94.38 131 THR A CA 1
ATOM 956 C C . THR A 1 131 ? 38.697 1.431 -44.864 1.00 94.38 131 THR A C 1
ATOM 958 O O . THR A 1 131 ? 37.763 0.822 -44.341 1.00 94.38 131 THR A O 1
ATOM 961 N N . LEU A 1 132 ? 39.809 1.744 -44.188 1.00 95.44 132 LEU A N 1
ATOM 962 C CA . LEU A 1 132 ? 39.980 1.439 -42.764 1.00 95.44 132 LEU A CA 1
ATOM 963 C C . LEU A 1 132 ? 38.962 2.201 -41.906 1.00 95.44 132 LEU A C 1
ATOM 965 O O . LEU A 1 132 ? 38.266 1.577 -41.107 1.00 95.44 132 LEU A O 1
ATOM 969 N N . LEU A 1 133 ? 38.790 3.504 -42.146 1.00 95.62 133 LEU A N 1
ATOM 970 C CA . LEU A 1 133 ? 37.799 4.322 -41.436 1.00 95.62 133 LEU A CA 1
ATOM 971 C C . LEU A 1 133 ? 36.365 3.809 -41.641 1.00 95.62 133 LEU A C 1
ATOM 973 O O . LEU A 1 133 ? 35.580 3.756 -40.697 1.00 95.62 133 LEU A O 1
ATOM 977 N N . ILE A 1 134 ? 36.013 3.378 -42.856 1.00 95.38 134 ILE A N 1
ATOM 978 C CA . ILE A 1 134 ? 34.689 2.803 -43.135 1.00 95.38 134 ILE A CA 1
ATOM 979 C C . ILE A 1 134 ? 34.482 1.488 -42.385 1.00 95.38 134 ILE A C 1
ATOM 981 O O . ILE A 1 134 ? 33.404 1.283 -41.827 1.00 95.38 134 ILE A O 1
ATOM 985 N N . LYS A 1 135 ? 35.501 0.624 -42.305 1.00 94.12 135 LYS A N 1
ATOM 986 C CA . LYS A 1 135 ? 35.426 -0.607 -41.504 1.00 94.12 135 LYS A CA 1
ATOM 987 C C . LYS A 1 135 ? 35.238 -0.313 -40.016 1.00 94.12 135 LYS A C 1
ATOM 989 O O . LYS A 1 135 ? 34.447 -0.991 -39.363 1.00 94.12 135 LYS A O 1
ATOM 994 N N . GLU A 1 136 ? 35.917 0.699 -39.485 1.00 95.94 136 GLU A N 1
ATOM 995 C CA . GLU A 1 136 ? 35.729 1.138 -38.098 1.00 95.94 136 GLU A CA 1
ATOM 996 C C . GLU A 1 136 ? 34.301 1.649 -37.854 1.00 95.94 136 GLU A C 1
ATOM 998 O O . GLU A 1 136 ? 33.666 1.249 -36.877 1.00 95.94 136 GLU A O 1
ATOM 1003 N N . ILE A 1 137 ? 33.746 2.447 -38.775 1.00 95.38 137 ILE A N 1
ATOM 1004 C CA . ILE A 1 137 ? 32.352 2.916 -38.702 1.00 95.38 137 ILE A CA 1
ATOM 1005 C C . ILE A 1 137 ? 31.367 1.738 -38.768 1.00 95.38 137 ILE A C 1
ATOM 1007 O O . ILE A 1 137 ? 30.420 1.684 -37.983 1.00 95.38 137 ILE A O 1
ATOM 1011 N N . GLN A 1 138 ? 31.582 0.767 -39.658 1.00 91.75 138 GLN A N 1
ATOM 1012 C CA . GLN A 1 138 ? 30.752 -0.443 -39.757 1.00 91.75 138 GLN A CA 1
ATOM 1013 C C . GLN A 1 138 ? 30.798 -1.276 -38.468 1.00 91.75 138 GLN A C 1
ATOM 1015 O O . GLN A 1 138 ? 29.774 -1.746 -37.975 1.00 91.75 138 GLN A O 1
ATOM 1020 N N . GLN A 1 139 ? 31.978 -1.429 -37.865 1.00 95.62 139 GLN A N 1
ATOM 1021 C CA . GLN A 1 139 ? 32.096 -2.131 -36.591 1.00 95.62 139 GLN A CA 1
ATOM 1022 C C . GLN A 1 139 ? 31.404 -1.363 -35.454 1.00 95.62 139 GLN A C 1
ATOM 1024 O O . GLN A 1 139 ? 30.705 -1.966 -34.635 1.00 95.62 139 GLN A O 1
ATOM 1029 N N . GLY A 1 140 ? 31.558 -0.036 -35.415 1.00 95.69 140 GLY A N 1
ATOM 1030 C CA . GLY A 1 140 ? 30.911 0.832 -34.433 1.00 95.69 140 GLY A CA 1
ATOM 1031 C C . GLY A 1 140 ? 29.384 0.810 -34.538 1.00 95.69 140 GLY A C 1
ATOM 1032 O O . GLY A 1 140 ? 28.701 0.654 -33.527 1.00 95.69 140 GLY A O 1
ATOM 1033 N N . THR A 1 141 ? 28.843 0.884 -35.755 1.00 95.25 141 THR A N 1
ATOM 1034 C CA . THR A 1 141 ? 27.394 0.797 -36.010 1.00 95.25 141 THR A CA 1
ATOM 1035 C C . THR A 1 141 ? 26.832 -0.564 -35.616 1.00 95.25 141 THR A C 1
ATOM 1037 O O . THR A 1 141 ? 25.822 -0.615 -34.916 1.00 95.25 141 THR A O 1
ATOM 1040 N N . LYS A 1 142 ? 27.516 -1.667 -35.948 1.00 92.81 142 LYS A N 1
ATOM 1041 C CA . LYS A 1 142 ? 27.113 -3.014 -35.514 1.00 92.81 142 LYS A CA 1
ATOM 1042 C C . LYS A 1 142 ? 27.057 -3.140 -33.989 1.00 92.81 142 LYS A C 1
ATOM 1044 O O . LYS A 1 142 ? 26.085 -3.669 -33.454 1.00 92.81 142 LYS A O 1
ATOM 1049 N N . ASN A 1 143 ? 28.065 -2.624 -33.286 1.00 95.44 143 ASN A N 1
ATOM 1050 C CA . ASN A 1 143 ? 28.078 -2.618 -31.821 1.00 95.44 143 ASN A CA 1
ATOM 1051 C C . ASN A 1 143 ? 26.933 -1.769 -31.248 1.00 95.44 143 ASN A C 1
ATOM 1053 O O . ASN A 1 143 ? 26.302 -2.164 -30.268 1.00 95.44 143 ASN A O 1
ATOM 1057 N N . ALA A 1 144 ? 26.637 -0.626 -31.869 1.00 95.56 144 ALA A N 1
ATOM 1058 C CA . ALA A 1 144 ? 25.547 0.240 -31.443 1.00 95.56 144 ALA A CA 1
ATOM 1059 C C . ALA A 1 144 ? 24.166 -0.410 -31.640 1.00 95.56 144 ALA A C 1
ATOM 1061 O O . ALA A 1 144 ? 23.327 -0.296 -30.750 1.00 95.56 144 ALA A O 1
ATOM 1062 N N . VAL A 1 145 ? 23.949 -1.158 -32.731 1.00 91.94 145 VAL A N 1
ATOM 1063 C CA . VAL A 1 145 ? 22.720 -1.951 -32.935 1.00 91.94 145 VAL A CA 1
ATOM 1064 C C . VAL A 1 145 ? 22.531 -2.966 -31.808 1.00 91.94 145 VAL A C 1
ATOM 1066 O O . VAL A 1 145 ? 21.470 -2.990 -31.193 1.00 91.94 145 VAL A O 1
ATOM 1069 N N . VAL A 1 146 ? 23.570 -3.739 -31.468 1.00 94.06 146 VAL A N 1
ATOM 1070 C CA . VAL A 1 146 ? 23.512 -4.705 -30.351 1.00 94.06 146 VAL A CA 1
ATOM 1071 C C . VAL A 1 146 ? 23.191 -4.001 -29.025 1.00 94.06 146 VAL A C 1
ATOM 1073 O O . VAL A 1 146 ? 22.363 -4.475 -28.246 1.00 94.06 146 VAL A O 1
ATOM 1076 N N . GLY A 1 147 ? 23.806 -2.841 -28.774 1.00 95.19 147 GLY A N 1
ATOM 1077 C CA . GLY A 1 147 ? 23.518 -2.028 -27.591 1.00 95.19 147 GLY A CA 1
ATOM 1078 C C . GLY A 1 147 ? 22.066 -1.542 -27.534 1.00 95.19 147 GLY A C 1
ATOM 1079 O O . GLY A 1 147 ? 21.454 -1.555 -26.467 1.00 95.19 147 GLY A O 1
ATOM 1080 N N . MET A 1 148 ? 21.487 -1.161 -28.674 1.00 94.62 148 MET A N 1
ATOM 1081 C CA . MET A 1 148 ? 20.091 -0.720 -28.771 1.00 94.62 148 MET A CA 1
ATOM 1082 C C . MET A 1 148 ? 19.091 -1.869 -28.628 1.00 94.62 148 MET A C 1
ATOM 1084 O O . MET A 1 148 ? 18.069 -1.698 -27.965 1.00 94.62 148 MET A O 1
ATOM 1088 N N . GLU A 1 149 ? 19.383 -3.052 -29.173 1.00 91.44 149 GLU A N 1
ATOM 1089 C CA . GLU A 1 149 ? 18.572 -4.258 -28.955 1.00 91.44 149 GLU A CA 1
ATOM 1090 C C . GLU A 1 149 ? 18.523 -4.619 -27.466 1.00 91.44 149 GLU A C 1
ATOM 1092 O O . GLU A 1 149 ? 17.446 -4.840 -26.901 1.00 91.44 149 GLU A O 1
ATOM 1097 N N . GLN A 1 150 ? 19.680 -4.593 -26.798 1.00 94.81 150 GLN A N 1
ATOM 1098 C CA . GLN A 1 150 ? 19.753 -4.804 -25.357 1.00 94.81 150 GLN A CA 1
ATOM 1099 C C . GLN A 1 150 ? 19.014 -3.699 -24.586 1.00 94.81 150 GLN A C 1
ATOM 1101 O O . GLN A 1 150 ? 18.275 -4.004 -23.652 1.00 94.81 150 GLN A O 1
ATOM 1106 N N . GLY A 1 151 ? 19.155 -2.434 -24.991 1.00 94.38 151 GLY A N 1
ATOM 1107 C CA . GLY A 1 151 ? 18.422 -1.309 -24.405 1.00 94.38 151 GLY A CA 1
ATOM 1108 C C . GLY A 1 151 ? 16.905 -1.479 -24.509 1.00 94.38 151 GLY A C 1
ATOM 1109 O O . GLY A 1 151 ? 16.195 -1.314 -23.520 1.00 94.38 151 GLY A O 1
ATOM 1110 N N . THR A 1 152 ? 16.412 -1.906 -25.672 1.00 91.94 152 THR A N 1
ATOM 1111 C CA . THR A 1 152 ? 14.987 -2.186 -25.916 1.00 91.94 152 THR A CA 1
ATOM 1112 C C . THR A 1 152 ? 14.470 -3.280 -24.987 1.00 91.94 152 THR A C 1
ATOM 1114 O O . THR A 1 152 ? 13.396 -3.143 -24.395 1.00 91.94 152 THR A O 1
ATOM 1117 N N . LYS A 1 153 ? 15.252 -4.353 -24.808 1.00 93.75 153 LYS A N 1
ATOM 1118 C CA . LYS A 1 153 ? 14.924 -5.432 -23.873 1.00 93.75 153 LYS A CA 1
ATOM 1119 C C . LYS A 1 153 ? 14.848 -4.922 -22.432 1.00 93.75 153 LYS A C 1
ATOM 1121 O O . LYS A 1 153 ? 13.843 -5.164 -21.767 1.00 93.75 153 LYS A O 1
ATOM 1126 N N . THR A 1 154 ? 15.857 -4.178 -21.979 1.00 94.94 154 THR A N 1
ATOM 1127 C CA . THR A 1 154 ? 15.913 -3.622 -20.618 1.00 94.94 154 THR A CA 1
ATOM 1128 C C . THR A 1 154 ? 14.734 -2.686 -20.337 1.00 94.94 154 THR A C 1
ATOM 1130 O O . THR A 1 154 ? 14.120 -2.770 -19.277 1.00 94.94 154 THR A O 1
ATOM 1133 N N . VAL A 1 155 ? 14.362 -1.829 -21.292 1.00 94.44 155 VAL A N 1
ATOM 1134 C CA . VAL A 1 155 ? 13.197 -0.936 -21.157 1.00 94.44 155 VAL A CA 1
ATOM 1135 C C . VAL A 1 155 ? 11.894 -1.738 -21.089 1.00 94.44 155 VAL A C 1
ATOM 1137 O O . VAL A 1 155 ? 11.025 -1.429 -20.278 1.00 94.44 155 VAL A O 1
ATOM 1140 N N . GLY A 1 156 ? 11.764 -2.805 -21.883 1.00 91.06 156 GLY A N 1
ATOM 1141 C CA . GLY A 1 156 ? 10.612 -3.707 -21.818 1.00 91.06 156 GLY A CA 1
ATOM 1142 C C . GLY A 1 156 ? 10.486 -4.442 -20.477 1.00 91.06 156 GLY A C 1
ATOM 1143 O O . GLY A 1 156 ? 9.385 -4.571 -19.943 1.00 91.06 156 GLY A O 1
ATOM 1144 N N . GLU A 1 157 ? 11.600 -4.901 -19.905 1.00 94.06 157 GLU A N 1
ATOM 1145 C CA . GLU A 1 157 ? 11.643 -5.502 -18.563 1.00 94.06 157 GLU A CA 1
ATOM 1146 C C . GLU A 1 157 ? 11.317 -4.475 -17.465 1.00 94.06 157 GLU A C 1
ATOM 1148 O O . GLU A 1 157 ? 10.560 -4.778 -16.539 1.00 94.06 157 GLU A O 1
ATOM 1153 N N . GLY A 1 158 ? 11.806 -3.237 -17.604 1.00 93.62 158 GLY A N 1
ATOM 1154 C CA . GLY A 1 158 ? 11.438 -2.112 -16.741 1.00 93.62 158 GLY A CA 1
ATOM 1155 C C . GLY A 1 158 ? 9.938 -1.807 -16.783 1.00 93.62 158 GLY A C 1
ATOM 1156 O O . GLY A 1 158 ? 9.313 -1.654 -15.734 1.00 93.62 158 GLY A O 1
ATOM 1157 N N . GLY A 1 159 ? 9.338 -1.827 -17.978 1.00 91.81 159 GLY A N 1
ATOM 1158 C CA . GLY A 1 159 ? 7.891 -1.703 -18.180 1.00 91.81 159 GLY A CA 1
ATOM 1159 C C . GLY A 1 159 ? 7.085 -2.778 -17.438 1.00 91.81 159 GLY A C 1
ATOM 1160 O O . GLY A 1 159 ? 6.163 -2.473 -16.688 1.00 91.81 159 GLY A O 1
ATOM 1161 N N . LYS A 1 160 ? 7.480 -4.050 -17.546 1.00 92.19 160 LYS A N 1
ATOM 1162 C CA . LYS A 1 160 ? 6.816 -5.137 -16.797 1.00 92.19 160 LYS A CA 1
ATOM 1163 C C . LYS A 1 160 ? 6.972 -4.995 -15.283 1.00 92.19 160 LYS A C 1
ATOM 1165 O O . LYS A 1 160 ? 6.066 -5.325 -14.523 1.00 92.19 160 LYS A O 1
ATOM 1170 N N . THR A 1 161 ? 8.129 -4.513 -14.837 1.00 93.75 161 THR A N 1
ATOM 1171 C CA . THR A 1 161 ? 8.395 -4.297 -13.410 1.00 93.75 161 THR A CA 1
ATOM 1172 C C . THR A 1 161 ? 7.489 -3.202 -12.848 1.00 93.75 161 THR A C 1
ATOM 1174 O O . THR A 1 161 ? 6.929 -3.376 -11.765 1.00 93.75 161 THR A O 1
ATOM 1177 N N . ILE A 1 162 ? 7.282 -2.106 -13.592 1.00 93.19 162 ILE A N 1
ATOM 1178 C CA . ILE A 1 162 ? 6.385 -1.031 -13.154 1.00 93.19 162 ILE A CA 1
ATOM 1179 C C . ILE A 1 162 ? 4.912 -1.463 -13.183 1.00 93.19 162 ILE A C 1
ATOM 1181 O O . ILE A 1 162 ? 4.172 -1.118 -12.269 1.00 93.19 162 ILE A O 1
ATOM 1185 N N . GLU A 1 163 ? 4.493 -2.293 -14.144 1.00 89.62 163 GLU A N 1
ATOM 1186 C CA . GLU A 1 163 ? 3.156 -2.913 -14.135 1.00 89.62 163 GLU A CA 1
ATOM 1187 C C . GLU A 1 163 ? 2.932 -3.767 -12.876 1.00 89.62 163 GLU A C 1
ATOM 1189 O O . GLU A 1 163 ? 1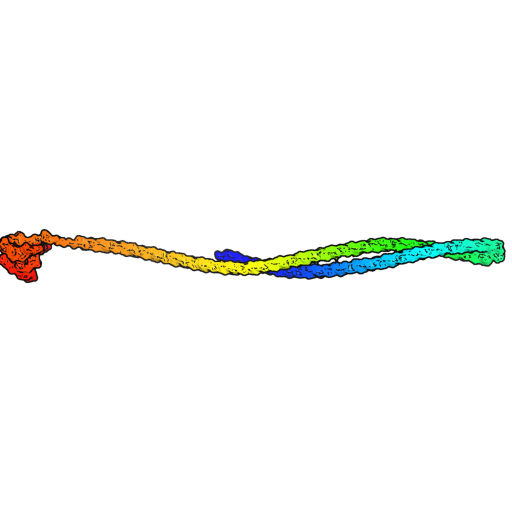.886 -3.676 -12.229 1.00 89.62 163 GLU A O 1
ATOM 1194 N N . GLY A 1 164 ? 3.939 -4.552 -12.476 1.00 91.88 164 GLY A N 1
ATOM 1195 C CA . GLY A 1 164 ? 3.909 -5.302 -11.220 1.00 91.88 164 GLY A CA 1
ATOM 1196 C C . GLY A 1 164 ? 3.795 -4.396 -9.988 1.00 91.88 164 GLY A C 1
ATOM 1197 O O . GLY A 1 164 ? 3.048 -4.713 -9.061 1.00 91.88 164 GLY A O 1
ATOM 1198 N N . ALA A 1 165 ? 4.482 -3.249 -9.991 1.00 91.12 165 ALA A N 1
ATOM 1199 C CA . ALA A 1 165 ? 4.386 -2.255 -8.923 1.00 91.12 165 ALA A CA 1
ATOM 1200 C C . ALA A 1 165 ? 2.984 -1.628 -8.840 1.00 91.12 165 ALA A C 1
ATOM 1202 O O . ALA A 1 165 ? 2.433 -1.541 -7.745 1.00 91.12 165 ALA A O 1
ATOM 1203 N N . VAL A 1 166 ? 2.371 -1.275 -9.978 1.00 90.69 166 VAL A N 1
ATOM 1204 C CA . VAL A 1 166 ? 0.983 -0.773 -10.034 1.00 90.69 166 VAL A CA 1
ATOM 1205 C C . VAL A 1 166 ? 0.019 -1.791 -9.422 1.00 90.69 166 VAL A C 1
ATOM 1207 O O . VAL A 1 166 ? -0.751 -1.449 -8.529 1.00 90.69 166 VAL A O 1
ATOM 1210 N N . SER A 1 167 ? 0.123 -3.065 -9.810 1.00 92.31 167 SER A N 1
ATOM 1211 C CA . SER A 1 167 ? -0.729 -4.122 -9.250 1.00 92.31 167 SER A CA 1
ATOM 1212 C C . SER A 1 167 ? -0.532 -4.311 -7.737 1.00 92.31 167 SER A C 1
ATOM 1214 O O . SER A 1 167 ? -1.492 -4.562 -7.005 1.00 92.31 167 SER A O 1
ATOM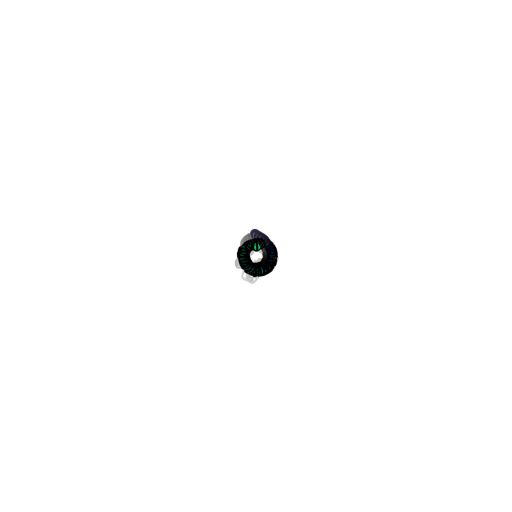 1216 N N . ALA A 1 168 ? 0.700 -4.180 -7.236 1.00 92.81 168 ALA A N 1
ATOM 1217 C CA . ALA A 1 168 ? 0.972 -4.241 -5.802 1.00 92.81 168 ALA A CA 1
ATOM 1218 C C . ALA A 1 168 ? 0.342 -3.059 -5.046 1.00 92.81 168 ALA A C 1
ATOM 1220 O O . ALA A 1 168 ? -0.218 -3.255 -3.968 1.00 92.81 168 ALA A O 1
ATOM 1221 N N . VAL A 1 169 ? 0.387 -1.858 -5.625 1.00 92.00 169 VAL A N 1
ATOM 1222 C CA . VAL A 1 169 ? -0.251 -0.658 -5.068 1.00 92.00 169 VAL A CA 1
ATOM 1223 C C . VAL A 1 169 ? -1.772 -0.806 -5.031 1.00 92.00 169 VAL A C 1
ATOM 1225 O O . VAL A 1 169 ? -2.372 -0.509 -4.001 1.00 92.00 169 VAL A O 1
ATOM 1228 N N . ASP A 1 170 ? -2.397 -1.355 -6.074 1.00 90.94 170 ASP A N 1
ATOM 1229 C CA . ASP A 1 170 ? -3.843 -1.626 -6.077 1.00 90.94 170 ASP A CA 1
ATOM 1230 C C . ASP A 1 170 ? -4.252 -2.572 -4.938 1.00 90.94 170 ASP A C 1
ATOM 1232 O O . ASP A 1 170 ? -5.260 -2.361 -4.259 1.00 90.94 170 ASP A O 1
ATOM 1236 N N . ARG A 1 171 ? -3.438 -3.599 -4.666 1.00 94.00 171 ARG A N 1
ATOM 1237 C CA . ARG A 1 171 ? -3.659 -4.506 -3.527 1.00 94.00 171 ARG A CA 1
ATOM 1238 C C . ARG A 1 171 ? -3.517 -3.793 -2.183 1.00 94.00 171 ARG A C 1
ATOM 1240 O O . ARG A 1 171 ? -4.253 -4.119 -1.254 1.00 94.00 171 ARG A O 1
ATOM 1247 N N . ILE A 1 172 ? -2.599 -2.830 -2.070 1.00 92.50 172 ILE A N 1
ATOM 1248 C CA . ILE A 1 172 ? -2.459 -1.990 -0.871 1.00 92.50 172 ILE A CA 1
ATOM 1249 C C . ILE A 1 172 ? -3.710 -1.129 -0.685 1.00 92.50 172 ILE A C 1
ATOM 1251 O O . ILE A 1 172 ? -4.259 -1.115 0.411 1.00 92.50 172 ILE A O 1
ATOM 1255 N N . VAL A 1 173 ? -4.206 -0.479 -1.743 1.00 90.94 173 VAL A N 1
ATOM 1256 C CA . VAL A 1 173 ? -5.446 0.319 -1.703 1.00 90.94 173 VAL A CA 1
ATOM 1257 C C . VAL A 1 173 ? -6.624 -0.525 -1.209 1.00 90.94 173 VAL A C 1
ATOM 1259 O O . VAL A 1 173 ? -7.356 -0.100 -0.317 1.00 90.94 173 VAL A O 1
ATOM 1262 N N . GLN A 1 174 ? -6.777 -1.748 -1.725 1.00 93.12 174 GLN A N 1
ATOM 1263 C CA . GLN A 1 174 ? -7.821 -2.671 -1.266 1.00 93.12 174 GLN A CA 1
ATOM 1264 C C . GLN A 1 174 ? -7.66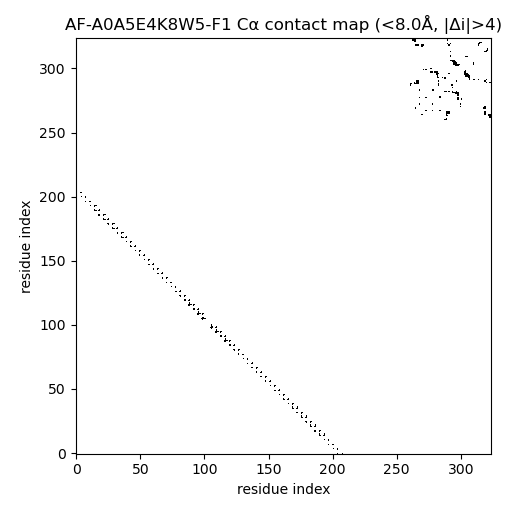0 -3.045 0.212 1.00 93.12 174 GLN A C 1
ATOM 1266 O O . GLN A 1 174 ? -8.627 -2.989 0.968 1.00 93.12 174 GLN A O 1
ATOM 1271 N N . ALA A 1 175 ? -6.444 -3.395 0.640 1.00 94.31 175 ALA A N 1
ATOM 1272 C CA . ALA A 1 175 ? -6.171 -3.765 2.026 1.00 94.31 175 ALA A CA 1
ATOM 1273 C C . ALA A 1 175 ? -6.439 -2.603 2.996 1.00 94.31 175 ALA A C 1
ATOM 1275 O O . ALA A 1 175 ? -7.044 -2.805 4.047 1.00 94.31 175 ALA A O 1
ATOM 1276 N N . VAL A 1 176 ? -6.039 -1.385 2.627 1.00 93.38 176 VAL A N 1
ATOM 1277 C CA . VAL A 1 176 ? -6.306 -0.168 3.403 1.00 93.38 176 VAL A CA 1
ATOM 1278 C C . VAL A 1 176 ? -7.806 0.126 3.467 1.00 93.38 176 VAL A C 1
ATOM 1280 O O . VAL A 1 176 ? -8.305 0.489 4.530 1.00 93.38 176 VAL A O 1
ATOM 1283 N N . GLY A 1 177 ? -8.544 -0.100 2.375 1.00 90.88 177 GLY A N 1
ATOM 1284 C CA . GLY A 1 177 ? -10.006 -0.025 2.366 1.00 90.88 177 GLY A CA 1
ATOM 1285 C C . GLY A 1 177 ? -10.646 -0.975 3.383 1.00 90.88 177 GLY A C 1
ATOM 1286 O O . GLY A 1 177 ? -11.472 -0.544 4.184 1.00 90.88 177 GLY A O 1
ATOM 1287 N N . SER A 1 178 ? -10.205 -2.236 3.429 1.00 93.94 178 SER A N 1
ATOM 1288 C CA . SER A 1 178 ? -10.678 -3.200 4.433 1.00 93.94 178 SER A CA 1
ATOM 1289 C C . SER A 1 178 ? -10.340 -2.775 5.864 1.00 93.94 178 SER A C 1
ATOM 1291 O O . SER A 1 178 ? -11.160 -2.941 6.763 1.00 93.94 178 SER A O 1
ATOM 1293 N N . VAL A 1 179 ? -9.150 -2.204 6.092 1.00 93.88 179 VAL A N 1
ATOM 1294 C CA . VAL A 1 179 ? -8.773 -1.651 7.405 1.00 93.88 179 VAL A CA 1
ATOM 1295 C C . VAL A 1 179 ? -9.702 -0.509 7.804 1.00 93.88 179 VAL A C 1
ATOM 1297 O O . VAL A 1 179 ? -10.157 -0.483 8.944 1.00 93.88 179 VAL A O 1
ATOM 1300 N N . ALA A 1 180 ? -10.036 0.394 6.882 1.00 91.38 180 ALA A N 1
ATOM 1301 C CA . ALA A 1 180 ? -10.966 1.484 7.155 1.00 91.38 180 ALA A CA 1
ATOM 1302 C C . ALA A 1 180 ? -12.353 0.963 7.576 1.00 91.38 180 ALA A C 1
ATOM 1304 O O . ALA A 1 180 ? -12.919 1.467 8.544 1.00 91.38 180 ALA A O 1
ATOM 1305 N N . THR A 1 181 ? -12.866 -0.083 6.917 1.00 93.19 181 THR A N 1
ATOM 1306 C CA . THR A 1 181 ? -14.130 -0.731 7.307 1.00 93.19 181 THR A CA 1
ATOM 1307 C C . THR A 1 181 ? -14.051 -1.356 8.700 1.00 93.19 181 THR A C 1
ATOM 1309 O O . THR A 1 181 ? -14.908 -1.079 9.533 1.00 93.19 181 THR A O 1
ATOM 1312 N N . MET A 1 182 ? -12.999 -2.127 9.000 1.00 95.06 182 MET A N 1
ATOM 1313 C CA . MET A 1 182 ? -12.824 -2.723 10.335 1.00 95.06 182 MET A CA 1
ATOM 1314 C C . MET A 1 182 ? -12.743 -1.657 11.433 1.00 95.06 182 MET A C 1
ATOM 1316 O O . MET A 1 182 ? -13.266 -1.836 12.527 1.00 95.06 182 MET A O 1
ATOM 1320 N N . VAL A 1 183 ? -12.104 -0.524 11.150 1.00 94.75 183 VAL A N 1
ATOM 1321 C CA . VAL A 1 183 ? -12.025 0.590 12.096 1.00 94.75 183 VAL A CA 1
ATOM 1322 C C . VAL A 1 183 ? -13.398 1.218 12.355 1.00 94.75 183 VAL A C 1
ATOM 1324 O O . VAL A 1 183 ? -13.695 1.551 13.501 1.00 94.75 183 VAL A O 1
ATOM 1327 N N . GLN A 1 184 ? -14.248 1.348 11.332 1.00 91.38 184 GLN A N 1
ATOM 1328 C CA . GLN A 1 184 ? -15.629 1.814 11.506 1.00 91.38 184 GLN A CA 1
ATOM 1329 C C . GLN A 1 184 ? -16.447 0.852 12.377 1.00 91.38 184 GLN A C 1
ATOM 1331 O O . GLN A 1 184 ? -17.185 1.301 13.249 1.00 91.38 184 GLN A O 1
ATOM 1336 N N . GLU A 1 185 ? -16.279 -0.458 12.188 1.00 95.44 185 GLU A N 1
ATOM 1337 C CA . GLU A 1 185 ? -16.926 -1.478 13.024 1.00 95.44 185 GLU A CA 1
ATOM 1338 C C . GLU A 1 185 ? -16.452 -1.403 14.484 1.00 95.44 185 GLU A C 1
ATOM 1340 O O . GLU A 1 185 ? -17.269 -1.465 15.400 1.00 95.44 185 GLU A O 1
ATOM 1345 N N . ILE A 1 186 ? -15.149 -1.201 14.717 1.00 95.75 186 ILE A N 1
ATOM 1346 C CA . ILE A 1 186 ? -14.595 -1.017 16.069 1.00 95.75 186 ILE A CA 1
ATOM 1347 C C . ILE A 1 186 ? -15.151 0.253 16.722 1.00 95.75 186 ILE A C 1
ATOM 1349 O O . ILE A 1 186 ? -15.475 0.228 17.907 1.00 95.75 186 ILE A O 1
ATOM 1353 N N . ALA A 1 187 ? -15.266 1.355 15.977 1.00 91.94 187 ALA A N 1
ATOM 1354 C CA . ALA A 1 187 ? -15.832 2.597 16.496 1.00 91.94 187 ALA A CA 1
ATOM 1355 C C . ALA A 1 187 ? -17.301 2.415 16.911 1.00 91.94 187 ALA A C 1
ATOM 1357 O O . ALA A 1 187 ? -17.664 2.786 18.024 1.00 91.94 187 ALA A O 1
ATOM 1358 N N . ALA A 1 188 ? -18.111 1.763 16.071 1.00 93.31 188 ALA A N 1
ATOM 1359 C CA . ALA A 1 188 ? -19.502 1.448 16.392 1.00 93.31 188 ALA A CA 1
ATOM 1360 C C . ALA A 1 188 ? -19.620 0.532 17.626 1.00 93.31 188 ALA A C 1
ATOM 1362 O O . ALA A 1 188 ? -20.425 0.790 18.518 1.00 93.31 188 ALA A O 1
ATOM 1363 N N . ALA A 1 189 ? -18.774 -0.499 17.723 1.00 96.06 189 ALA A N 1
ATOM 1364 C CA . ALA A 1 189 ? -18.741 -1.384 18.885 1.00 96.06 189 ALA A CA 1
ATOM 1365 C C . ALA A 1 189 ? -18.319 -0.651 20.171 1.00 96.06 189 ALA A C 1
ATOM 1367 O O . ALA A 1 189 ? -18.835 -0.945 21.247 1.00 96.06 189 ALA A O 1
ATOM 1368 N N . ALA A 1 190 ? -17.397 0.312 20.078 1.00 95.25 190 ALA A N 1
ATOM 1369 C CA . ALA A 1 190 ? -16.998 1.134 21.217 1.00 95.25 190 ALA A CA 1
ATOM 1370 C C . ALA A 1 190 ? -18.138 2.057 21.683 1.00 95.25 190 ALA A C 1
ATOM 1372 O O . ALA A 1 190 ? -18.342 2.205 22.886 1.00 95.25 190 ALA A O 1
ATOM 1373 N N . GLU A 1 191 ? -18.921 2.632 20.765 1.00 92.19 191 GLU A N 1
ATOM 1374 C CA . GLU A 1 191 ? -20.118 3.410 21.119 1.00 92.19 191 GLU A CA 1
ATOM 1375 C C . GLU A 1 191 ? -21.165 2.547 21.844 1.00 92.19 191 GLU A C 1
ATOM 1377 O O . GLU A 1 191 ? -21.671 2.943 22.896 1.00 92.19 191 GLU A O 1
ATOM 1382 N N . GLU A 1 192 ? -21.435 1.335 21.348 1.00 95.69 192 GLU A N 1
ATOM 1383 C CA . GLU A 1 192 ? -22.360 0.387 21.988 1.00 95.69 192 GLU A CA 1
ATOM 1384 C C . GLU A 1 192 ? -21.871 -0.052 23.380 1.00 95.69 192 GLU A C 1
ATOM 1386 O O . GLU A 1 192 ? -22.646 -0.110 24.343 1.00 95.69 192 GLU A O 1
ATOM 1391 N N . GLN A 1 193 ? -20.567 -0.306 23.523 1.00 95.00 193 GLN A N 1
ATOM 1392 C CA . GLN A 1 193 ? -19.955 -0.600 24.818 1.00 95.00 193 GLN A CA 1
ATOM 1393 C C . GLN A 1 193 ? -20.068 0.577 25.786 1.00 95.00 193 GLN A C 1
ATOM 1395 O O . GLN A 1 193 ? -20.317 0.353 26.968 1.00 95.00 193 GLN A O 1
ATOM 1400 N N . SER A 1 194 ? -19.924 1.816 25.308 1.00 94.62 194 SER A N 1
ATOM 1401 C CA . SER A 1 194 ? -20.073 3.008 26.148 1.00 94.62 194 SER A CA 1
ATOM 1402 C C . SER A 1 194 ? -21.487 3.100 26.720 1.00 94.62 194 SER A C 1
ATOM 1404 O O . SER A 1 194 ? -21.646 3.265 27.928 1.00 94.62 194 SER A O 1
ATOM 1406 N N . ALA A 1 195 ? -22.509 2.903 25.880 1.00 94.50 195 ALA A N 1
ATOM 1407 C CA . ALA A 1 195 ? -23.903 2.884 26.322 1.00 94.50 195 ALA A CA 1
ATOM 1408 C C . ALA A 1 195 ? -24.171 1.756 27.337 1.00 94.50 195 ALA A C 1
ATOM 1410 O O . ALA A 1 195 ? -24.807 1.973 28.368 1.00 94.50 195 ALA A O 1
ATOM 1411 N N . SER A 1 196 ? -23.619 0.565 27.090 1.00 96.00 196 SER A N 1
ATOM 1412 C CA . SER A 1 196 ? -23.748 -0.582 28.001 1.00 96.00 196 SER A CA 1
ATOM 1413 C C . SER A 1 196 ? -23.085 -0.319 29.360 1.00 96.00 196 SER A C 1
ATOM 1415 O O . SER A 1 196 ? -23.606 -0.701 30.407 1.00 96.00 196 SER A O 1
ATOM 1417 N N . VAL A 1 197 ? -21.929 0.350 29.366 1.00 95.56 197 VAL A N 1
ATOM 1418 C CA . VAL A 1 197 ? -21.218 0.744 30.589 1.00 95.56 197 VAL A CA 1
ATOM 1419 C C . VAL A 1 197 ? -22.038 1.738 31.408 1.00 95.56 197 VAL A C 1
ATOM 1421 O O . VAL A 1 197 ? -22.104 1.599 32.632 1.00 95.56 197 VAL A O 1
ATOM 1424 N N . GLU A 1 198 ? -22.688 2.706 30.763 1.00 93.25 198 GLU A N 1
ATOM 1425 C CA . GLU A 1 198 ? -23.586 3.655 31.430 1.00 93.25 198 GLU A CA 1
ATOM 1426 C C . GLU A 1 198 ? -24.799 2.948 32.055 1.00 93.25 198 GLU A C 1
ATOM 1428 O O . GLU A 1 198 ? -25.090 3.162 33.233 1.00 93.25 198 GLU A O 1
ATOM 1433 N N . GLU A 1 199 ? -25.452 2.042 31.321 1.00 95.69 199 GLU A N 1
ATOM 1434 C CA . GLU A 1 199 ? -26.614 1.284 31.809 1.00 95.69 199 GLU A CA 1
ATOM 1435 C C . GLU A 1 199 ? -26.271 0.397 33.017 1.00 95.69 199 GLU A C 1
ATOM 1437 O O . GLU A 1 199 ? -26.985 0.374 34.027 1.00 95.69 199 GLU A O 1
ATOM 1442 N N . VAL A 1 200 ? -25.140 -0.310 32.953 1.00 95.00 200 VAL A N 1
ATOM 1443 C CA . VAL A 1 200 ? -24.668 -1.137 34.069 1.00 95.00 200 VAL A CA 1
ATOM 1444 C C . VAL A 1 200 ? -24.288 -0.264 35.266 1.00 95.00 200 VAL A C 1
ATOM 1446 O O . VAL A 1 200 ? -24.579 -0.635 36.403 1.00 95.00 200 VAL A O 1
ATOM 1449 N N . THR A 1 201 ? -23.685 0.906 35.035 1.00 92.50 201 THR A N 1
ATOM 1450 C CA . THR A 1 201 ? -23.353 1.855 36.110 1.00 92.50 201 THR A CA 1
ATOM 1451 C C . THR A 1 201 ? -24.613 2.335 36.829 1.00 92.50 201 THR A C 1
ATOM 1453 O O . THR A 1 201 ? -24.655 2.270 38.057 1.00 92.50 201 THR A O 1
ATOM 1456 N N . ALA A 1 202 ? -25.662 2.707 36.091 1.00 92.94 202 ALA A N 1
ATOM 1457 C CA . ALA A 1 202 ? -26.954 3.081 36.669 1.00 92.94 202 ALA A CA 1
ATOM 1458 C C . ALA A 1 202 ? -27.587 1.924 37.466 1.00 92.94 202 ALA A C 1
ATOM 1460 O O . ALA A 1 202 ? -28.010 2.100 38.606 1.00 92.94 202 ALA A O 1
ATOM 1461 N N . SER A 1 203 ? -27.552 0.703 36.923 1.00 94.38 203 SER A N 1
ATOM 1462 C CA . SER A 1 203 ? -28.065 -0.490 37.613 1.00 94.38 203 SER A CA 1
ATOM 1463 C C . SER A 1 203 ? -27.330 -0.771 38.933 1.00 94.38 203 SER A C 1
ATOM 1465 O O . SER A 1 203 ? -27.926 -1.227 39.910 1.00 94.38 203 SER A O 1
ATOM 1467 N N . ILE A 1 204 ? -26.022 -0.501 38.991 1.00 92.06 204 ILE A N 1
ATOM 1468 C CA . ILE A 1 204 ? -25.232 -0.617 40.223 1.00 92.06 204 ILE A CA 1
ATOM 1469 C C . ILE A 1 204 ? -25.665 0.443 41.242 1.00 92.06 204 ILE A C 1
ATOM 1471 O O . ILE A 1 204 ? -25.753 0.134 42.430 1.00 92.06 204 ILE A O 1
ATOM 1475 N N . GLU A 1 205 ? -25.947 1.674 40.819 1.00 91.06 205 GLU A N 1
ATOM 1476 C CA . GLU A 1 205 ? -26.451 2.717 41.720 1.00 91.06 205 GLU A CA 1
ATOM 1477 C C . GLU A 1 205 ? -27.798 2.319 42.342 1.00 91.06 205 GLU A C 1
ATOM 1479 O O . GLU A 1 205 ? -27.942 2.386 43.567 1.00 91.06 205 GLU A O 1
ATOM 1484 N N . ASP A 1 206 ? -28.721 1.774 41.546 1.00 93.88 206 ASP A N 1
ATOM 1485 C CA . ASP A 1 206 ? -30.016 1.272 42.024 1.00 93.88 206 ASP A CA 1
ATOM 1486 C C . ASP A 1 206 ? -29.859 0.134 43.044 1.00 93.88 206 ASP A C 1
ATOM 1488 O O . ASP A 1 206 ? -30.446 0.163 44.129 1.00 93.88 206 ASP A O 1
ATOM 1492 N N . VAL A 1 207 ? -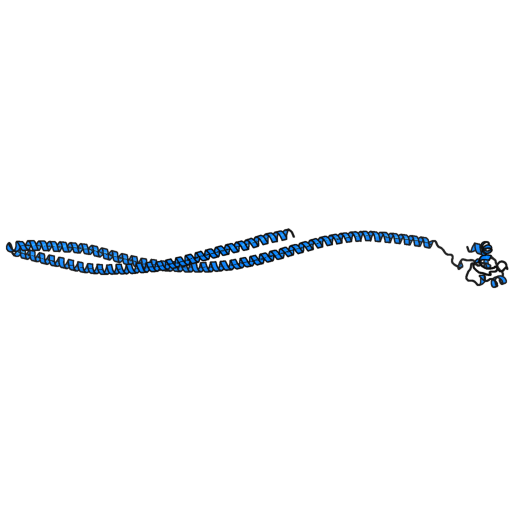29.006 -0.856 42.755 1.00 93.88 207 VAL A N 1
ATOM 1493 C CA . VAL A 1 207 ? -28.715 -1.950 43.701 1.00 93.88 207 VAL A CA 1
ATOM 1494 C C . VAL A 1 207 ? -28.095 -1.408 44.992 1.00 93.88 207 VAL A C 1
ATOM 1496 O O . VAL A 1 207 ? -28.355 -1.943 46.076 1.00 93.88 207 VAL A O 1
ATOM 1499 N N . SER A 1 208 ? -27.289 -0.344 44.911 1.00 92.06 208 SER A N 1
ATOM 1500 C CA . SER A 1 208 ? -26.693 0.292 46.089 1.00 92.06 208 SER A CA 1
ATOM 1501 C C . SER A 1 208 ? -27.764 0.946 46.956 1.00 92.06 208 SER A C 1
ATOM 1503 O O . SER A 1 208 ? -27.729 0.786 48.178 1.00 92.06 208 SER A O 1
ATOM 1505 N N . ALA A 1 209 ? -28.725 1.632 46.333 1.00 92.62 209 ALA A N 1
ATOM 1506 C CA . ALA A 1 209 ? -29.850 2.255 47.021 1.00 92.62 209 ALA A CA 1
ATOM 1507 C C . ALA A 1 209 ? -30.732 1.207 47.721 1.00 92.62 209 ALA A C 1
ATOM 1509 O O . ALA A 1 209 ? -30.963 1.307 48.926 1.00 92.62 209 ALA A O 1
ATOM 1510 N N . VAL A 1 210 ? -31.120 0.137 47.016 1.00 95.81 210 VAL A N 1
ATOM 1511 C CA . VAL A 1 210 ? -31.916 -0.968 47.590 1.00 95.81 210 VAL A CA 1
ATOM 1512 C C . VAL A 1 210 ? -31.178 -1.663 48.739 1.00 95.81 210 VAL A C 1
ATOM 1514 O O . VAL A 1 210 ? -31.783 -2.031 49.748 1.00 95.81 210 VAL A O 1
ATOM 1517 N N . SER A 1 211 ? -29.857 -1.830 48.624 1.00 94.75 211 SER A N 1
ATOM 1518 C CA . SER A 1 211 ? -29.040 -2.419 49.693 1.00 94.75 211 SER A CA 1
ATOM 1519 C C . SER A 1 211 ? -29.008 -1.534 50.943 1.00 94.75 211 SER A C 1
ATOM 1521 O O . SER A 1 211 ? -29.076 -2.053 52.058 1.00 94.75 211 SER A O 1
ATOM 1523 N N . GLN A 1 212 ? -28.926 -0.209 50.776 1.00 94.31 212 GLN A N 1
ATOM 1524 C CA . GLN A 1 212 ? -28.994 0.744 51.888 1.00 94.31 212 GLN A CA 1
ATOM 1525 C C . GLN A 1 212 ? -30.373 0.753 52.551 1.00 94.31 212 GLN A C 1
ATOM 1527 O O . GLN A 1 212 ? -30.449 0.709 53.777 1.00 94.31 212 GLN A O 1
ATOM 1532 N N . GLU A 1 213 ? -31.448 0.742 51.764 1.00 96.38 213 GLU A N 1
ATOM 1533 C CA . GLU A 1 213 ? -32.818 0.653 52.278 1.00 96.38 213 GLU A CA 1
ATOM 1534 C C . GLU A 1 213 ? -33.046 -0.657 53.045 1.00 96.38 213 GLU A C 1
ATOM 1536 O O . GLU A 1 213 ? -33.568 -0.649 54.157 1.00 96.38 213 GLU A O 1
ATOM 1541 N N . SER A 1 214 ? -32.565 -1.784 52.513 1.00 95.69 214 SER A N 1
ATOM 1542 C CA . SER A 1 214 ? -32.656 -3.090 53.180 1.00 95.69 214 SER A CA 1
ATOM 1543 C C . SER A 1 214 ? -31.881 -3.124 54.500 1.00 95.69 214 SER A C 1
ATOM 1545 O O . SER A 1 214 ? -32.349 -3.705 55.483 1.00 95.69 214 SER A O 1
ATOM 1547 N N . ALA A 1 215 ? -30.701 -2.498 54.546 1.00 95.81 215 ALA A N 1
ATOM 1548 C CA . ALA A 1 215 ? -29.919 -2.374 55.772 1.00 95.81 215 ALA A CA 1
ATOM 1549 C C . ALA A 1 215 ? -30.654 -1.523 56.822 1.00 95.81 215 ALA A C 1
ATOM 1551 O O . ALA A 1 215 ? -30.731 -1.934 57.980 1.00 95.81 215 ALA A O 1
ATOM 1552 N N . ALA A 1 216 ? -31.249 -0.398 56.410 1.00 96.00 216 ALA A N 1
ATOM 1553 C CA . ALA A 1 216 ? -32.064 0.447 57.280 1.00 96.00 216 ALA A CA 1
ATOM 1554 C C . ALA A 1 216 ? -33.301 -0.304 57.802 1.00 96.00 216 ALA A C 1
ATOM 1556 O O . ALA A 1 216 ? -33.514 -0.367 59.010 1.00 96.00 216 ALA A O 1
ATOM 1557 N N . GLY A 1 217 ? -34.049 -0.981 56.925 1.00 97.19 217 GLY A N 1
ATOM 1558 C CA . GLY A 1 217 ? -35.203 -1.794 57.318 1.00 97.19 217 GLY A CA 1
ATOM 1559 C C . GLY A 1 217 ? -34.835 -2.949 58.257 1.00 97.19 217 GLY A C 1
ATOM 1560 O O . GLY A 1 217 ? -35.576 -3.263 59.184 1.00 97.19 217 GLY A O 1
ATOM 1561 N N . THR A 1 218 ? -33.654 -3.553 58.087 1.00 96.62 218 THR A N 1
ATOM 1562 C CA . THR A 1 218 ? -33.142 -4.586 59.008 1.00 96.62 218 THR A CA 1
ATOM 1563 C C . THR A 1 218 ? -32.795 -4.007 60.384 1.00 96.62 218 THR A C 1
ATOM 1565 O O . THR A 1 218 ? -33.025 -4.664 61.404 1.00 96.62 218 THR A O 1
ATOM 1568 N N . GLN A 1 219 ? -32.263 -2.780 60.434 1.00 95.94 219 GLN A N 1
ATOM 1569 C CA . GLN A 1 219 ? -32.014 -2.069 61.691 1.00 95.94 219 GLN A CA 1
ATOM 1570 C C . GLN A 1 219 ? -33.324 -1.716 62.400 1.00 95.94 219 GLN A C 1
ATOM 1572 O O . GLN A 1 219 ? -33.442 -1.964 63.599 1.00 95.94 219 GLN A O 1
ATOM 1577 N N . GLU A 1 220 ? -34.324 -1.219 61.672 1.00 96.94 220 GLU A N 1
ATOM 1578 C CA . GLU A 1 220 ? -35.656 -0.942 62.220 1.00 96.94 220 GLU A CA 1
ATOM 1579 C C . GLU A 1 220 ? -36.337 -2.214 62.736 1.00 96.94 220 GLU A C 1
ATOM 1581 O O . GLU A 1 220 ? -36.858 -2.228 63.851 1.00 96.94 220 GLU A O 1
ATOM 1586 N N . ALA A 1 221 ? -36.278 -3.313 61.979 1.00 96.50 221 ALA A N 1
ATOM 1587 C CA . ALA A 1 221 ? -36.827 -4.599 62.402 1.00 96.50 221 ALA A CA 1
ATOM 1588 C C . ALA A 1 221 ? -36.126 -5.146 63.655 1.00 96.50 221 ALA A C 1
ATOM 1590 O O . ALA A 1 221 ? -36.790 -5.673 64.547 1.00 96.50 221 ALA A O 1
ATOM 1591 N N . SER A 1 222 ? -34.800 -4.995 63.748 1.00 96.62 222 SER A N 1
ATOM 1592 C CA . SER A 1 222 ? -34.042 -5.350 64.956 1.00 96.62 222 SER A CA 1
ATOM 1593 C C . SER A 1 222 ? -34.493 -4.525 66.162 1.00 96.62 222 SER A C 1
ATOM 1595 O O . SER A 1 222 ? -34.767 -5.096 67.214 1.00 96.62 222 SER A O 1
ATOM 1597 N N . ALA A 1 223 ? -34.652 -3.208 66.001 1.00 96.06 223 ALA A N 1
ATOM 1598 C CA . ALA A 1 223 ? -35.130 -2.329 67.068 1.00 96.06 223 ALA A CA 1
ATOM 1599 C C . ALA A 1 223 ? -36.560 -2.687 67.515 1.00 96.06 223 ALA A C 1
ATOM 1601 O O . ALA A 1 223 ? -36.830 -2.811 68.709 1.00 96.06 223 ALA A O 1
ATOM 1602 N N . ALA A 1 224 ? -37.466 -2.944 66.567 1.00 96.69 224 ALA A N 1
ATOM 1603 C CA . ALA A 1 224 ? -38.826 -3.384 66.867 1.00 96.69 224 ALA A CA 1
ATOM 1604 C C . ALA A 1 224 ? -38.848 -4.744 67.589 1.00 96.69 224 ALA A C 1
ATOM 1606 O O . ALA A 1 224 ? -39.636 -4.944 68.514 1.00 96.69 224 ALA A O 1
ATOM 1607 N N . ALA A 1 225 ? -37.965 -5.674 67.209 1.00 96.00 225 ALA A N 1
ATOM 1608 C CA . ALA A 1 225 ? -37.823 -6.957 67.891 1.00 96.00 225 ALA A CA 1
ATOM 1609 C C . ALA A 1 225 ? -37.316 -6.790 69.335 1.00 96.00 225 ALA A C 1
ATOM 1611 O O . ALA A 1 225 ? -37.804 -7.481 70.233 1.00 96.00 225 ALA A O 1
ATOM 1612 N N . GLU A 1 226 ? -36.390 -5.858 69.585 1.00 95.94 226 GLU A N 1
ATOM 1613 C CA . GLU A 1 226 ? -35.930 -5.508 70.936 1.00 95.94 226 GLU A CA 1
ATOM 1614 C C . GLU A 1 226 ? -37.058 -4.900 71.789 1.00 95.94 226 GLU A C 1
ATOM 1616 O O . GLU A 1 226 ? -37.278 -5.334 72.925 1.00 95.94 226 GLU A O 1
ATOM 1621 N N . GLU A 1 227 ? -37.834 -3.959 71.241 1.00 96.38 227 GLU A N 1
ATOM 1622 C CA . GLU A 1 227 ? -39.003 -3.380 71.919 1.00 96.38 227 GLU A CA 1
ATOM 1623 C C . GLU A 1 227 ? -40.082 -4.430 72.214 1.00 96.38 227 GLU A C 1
ATOM 1625 O O . GLU A 1 227 ? -40.670 -4.462 73.304 1.00 96.38 227 GLU A O 1
ATOM 1630 N N . GLN A 1 228 ? -40.331 -5.330 71.261 1.00 95.50 228 GLN A N 1
ATOM 1631 C CA . GLN A 1 228 ? -41.281 -6.421 71.426 1.00 95.50 228 GLN A CA 1
ATOM 1632 C C . GLN A 1 228 ? -40.815 -7.396 72.511 1.00 95.50 228 GLN A C 1
ATOM 1634 O O . GLN A 1 228 ? -41.620 -7.793 73.357 1.00 95.50 228 GLN A O 1
ATOM 1639 N N . ALA A 1 229 ? -39.526 -7.742 72.545 1.00 95.69 229 ALA A N 1
ATOM 1640 C CA . ALA A 1 229 ? -38.956 -8.576 73.598 1.00 95.69 229 ALA A CA 1
ATOM 1641 C C . ALA A 1 229 ? -39.119 -7.921 74.981 1.00 95.69 229 ALA A C 1
ATOM 1643 O O . ALA A 1 229 ? -39.577 -8.573 75.924 1.00 95.69 229 ALA A O 1
ATOM 1644 N N . ALA A 1 230 ? -38.837 -6.619 75.096 1.00 94.75 230 ALA A N 1
ATOM 1645 C CA . ALA A 1 230 ? -39.029 -5.862 76.332 1.00 94.75 230 ALA A CA 1
ATOM 1646 C C . ALA A 1 230 ? -40.505 -5.827 76.775 1.00 94.75 230 ALA A C 1
ATOM 1648 O O . ALA A 1 230 ? -40.818 -6.043 77.949 1.00 94.75 230 ALA A O 1
ATOM 1649 N N . SER A 1 231 ? -41.426 -5.626 75.832 1.00 95.94 231 SER A N 1
ATOM 1650 C CA . SER A 1 231 ? -42.875 -5.658 76.081 1.00 95.94 231 SER A CA 1
ATOM 1651 C C . SER A 1 231 ? -43.340 -7.032 76.562 1.00 95.94 231 SER A C 1
ATOM 1653 O O . SER A 1 231 ? -44.181 -7.139 77.456 1.00 95.94 231 SER A O 1
ATOM 1655 N N . MET A 1 232 ? -42.748 -8.097 76.023 1.00 95.00 232 MET A N 1
ATOM 1656 C CA . MET A 1 232 ? -43.062 -9.462 76.425 1.00 95.00 232 MET A CA 1
ATOM 1657 C C . MET A 1 232 ? -42.596 -9.770 77.849 1.00 95.00 232 MET A C 1
ATOM 1659 O O . MET A 1 232 ? -43.319 -10.423 78.601 1.00 95.00 232 MET A O 1
ATOM 1663 N N . VAL A 1 233 ? -41.451 -9.221 78.270 1.00 94.88 233 VAL A N 1
ATOM 1664 C CA . VAL A 1 233 ? -41.017 -9.262 79.677 1.00 94.88 233 VAL A CA 1
ATOM 1665 C C . VAL A 1 233 ? -42.036 -8.560 80.584 1.00 94.88 233 VAL A C 1
ATOM 1667 O O . VAL A 1 233 ? -42.388 -9.091 81.638 1.00 94.88 233 VAL A O 1
ATOM 1670 N N . GLN A 1 234 ? -42.573 -7.405 80.175 1.00 93.94 234 GLN A N 1
ATOM 1671 C CA . GLN A 1 234 ? -43.614 -6.705 80.942 1.00 93.94 234 GLN A CA 1
ATOM 1672 C C . GLN A 1 234 ? -44.911 -7.520 81.045 1.00 93.94 234 GLN A C 1
ATOM 1674 O O . GLN A 1 234 ? -45.499 -7.596 82.124 1.00 93.94 234 GLN A O 1
ATOM 1679 N N . LEU A 1 235 ? -45.337 -8.171 79.958 1.00 95.00 235 LEU A N 1
ATOM 1680 C CA . LEU A 1 235 ? -46.513 -9.047 79.954 1.00 95.00 235 LEU A CA 1
ATOM 1681 C C . LEU A 1 235 ? -46.349 -10.239 80.897 1.00 95.00 235 LEU A C 1
ATOM 1683 O O . LEU A 1 235 ? -47.265 -10.537 81.664 1.00 95.00 235 LEU A O 1
ATOM 1687 N N . VAL A 1 236 ? -45.184 -10.890 80.881 1.00 95.38 236 VAL A N 1
ATOM 1688 C CA . VAL A 1 236 ? -44.877 -11.992 81.805 1.00 95.38 236 VAL A CA 1
ATOM 1689 C C . VAL A 1 236 ? -44.950 -11.510 83.255 1.00 95.38 236 VAL A C 1
ATOM 1691 O O . VAL A 1 236 ? -45.615 -12.146 84.074 1.00 95.38 236 VAL A O 1
ATOM 1694 N N . ASN A 1 237 ? -44.356 -10.354 83.565 1.00 94.25 237 ASN A N 1
ATOM 1695 C CA . ASN A 1 237 ? -44.419 -9.765 84.905 1.00 94.25 237 ASN A CA 1
ATOM 1696 C C . ASN A 1 237 ? -45.863 -9.443 85.329 1.00 94.25 237 ASN A C 1
ATOM 1698 O O . ASN A 1 237 ? -46.258 -9.712 86.465 1.00 94.25 237 ASN A O 1
ATOM 1702 N N . ALA A 1 238 ? -46.675 -8.887 84.427 1.00 94.62 238 ALA A N 1
ATOM 1703 C CA . ALA A 1 238 ? -48.078 -8.582 84.696 1.00 94.62 238 ALA A CA 1
ATOM 1704 C C . ALA A 1 238 ? -48.908 -9.853 84.935 1.00 94.62 238 ALA A C 1
ATOM 1706 O O . ALA A 1 238 ? -49.699 -9.897 85.879 1.00 94.62 238 ALA A O 1
ATOM 1707 N N . ALA A 1 239 ? -48.695 -10.899 84.132 1.00 94.62 239 ALA A N 1
ATOM 1708 C CA . ALA A 1 239 ? -49.359 -12.190 84.289 1.00 94.62 239 ALA A CA 1
ATOM 1709 C C . ALA A 1 239 ? -49.004 -12.856 85.629 1.00 94.62 239 ALA A C 1
ATOM 1711 O O . ALA A 1 239 ? -49.897 -13.339 86.323 1.00 94.62 239 ALA A O 1
ATOM 1712 N N . GLN A 1 240 ? -47.732 -12.813 86.040 1.00 93.62 240 GLN A N 1
ATOM 1713 C CA . GLN A 1 240 ? -47.297 -13.288 87.360 1.00 93.62 240 GLN A CA 1
ATOM 1714 C C . GLN A 1 240 ? -47.974 -12.514 88.496 1.00 93.62 240 GLN A C 1
ATOM 1716 O O . GLN A 1 240 ? -48.443 -13.108 89.465 1.00 93.62 240 GLN A O 1
ATOM 1721 N N . LYS A 1 241 ? -48.079 -11.187 88.366 1.00 94.12 241 LYS A N 1
ATOM 1722 C CA . LYS A 1 241 ? -48.739 -10.335 89.363 1.00 94.12 241 LYS A CA 1
ATOM 1723 C C . LYS A 1 241 ? -50.236 -10.631 89.472 1.00 94.12 241 LYS A C 1
ATOM 1725 O O . LYS A 1 241 ? -50.772 -10.678 90.576 1.00 94.12 241 LYS A O 1
ATOM 1730 N N . LEU A 1 242 ? -50.904 -10.857 88.339 1.00 93.69 242 LEU A N 1
ATOM 1731 C CA . LEU A 1 242 ? -52.315 -11.239 88.295 1.00 93.69 242 LEU A CA 1
ATOM 1732 C C . LEU A 1 242 ? -52.547 -12.628 88.904 1.00 93.69 242 LEU A C 1
ATOM 1734 O O . LEU A 1 242 ? -53.505 -12.802 89.653 1.00 93.69 242 LEU A O 1
ATOM 1738 N N . ALA A 1 243 ? -51.664 -13.591 88.627 1.00 93.12 243 ALA A N 1
ATOM 1739 C CA . ALA A 1 243 ? -51.708 -14.912 89.249 1.00 93.12 243 ALA A CA 1
ATOM 1740 C C . ALA A 1 243 ? -51.591 -14.811 90.780 1.00 93.12 243 ALA A C 1
ATOM 1742 O O . ALA A 1 243 ? -52.418 -15.381 91.487 1.00 93.12 243 ALA A O 1
ATOM 1743 N N . GLY A 1 244 ? -50.654 -13.998 91.285 1.00 91.56 244 GLY A N 1
ATOM 1744 C CA . GLY A 1 244 ? -50.526 -13.727 92.720 1.00 91.56 244 GLY A CA 1
ATOM 1745 C C . GLY A 1 244 ? -51.782 -13.091 93.329 1.00 91.56 244 GLY A C 1
ATOM 1746 O O . GLY A 1 244 ? -52.279 -13.559 94.349 1.00 91.56 244 GLY A O 1
ATOM 1747 N N . LEU A 1 245 ? -52.367 -12.082 92.671 1.00 93.44 245 LEU A N 1
ATOM 1748 C CA . LEU A 1 245 ? -53.634 -11.476 93.111 1.00 93.44 245 LEU A CA 1
ATOM 1749 C C . LEU A 1 245 ? -54.794 -12.484 93.128 1.00 93.44 245 LEU A C 1
ATOM 1751 O O . LEU A 1 245 ? -55.645 -12.432 94.013 1.00 93.44 245 LEU A O 1
ATOM 1755 N N . SER A 1 246 ? -54.842 -13.399 92.157 1.00 93.31 246 SER A N 1
ATOM 1756 C CA . SER A 1 246 ? -55.845 -14.465 92.113 1.00 93.31 246 SER A CA 1
ATOM 1757 C C . SER A 1 246 ? -55.693 -15.432 93.290 1.00 93.31 246 SER A C 1
ATOM 1759 O O . SER A 1 246 ? -56.695 -15.795 93.906 1.00 93.31 246 SER A O 1
ATOM 1761 N N . GLU A 1 247 ? -54.464 -15.826 93.633 1.00 90.81 247 GLU A N 1
ATOM 1762 C CA . GLU A 1 247 ? -54.187 -16.653 94.816 1.00 90.81 247 GLU A CA 1
ATOM 1763 C C . GLU A 1 247 ? -54.588 -15.935 96.111 1.00 90.81 247 GLU A C 1
ATOM 1765 O O . GLU A 1 247 ? -55.249 -16.525 96.969 1.00 90.81 247 GLU A O 1
ATOM 1770 N N . GLU A 1 248 ? -54.260 -14.646 96.241 1.00 89.38 248 GLU A N 1
ATOM 1771 C CA . GLU A 1 248 ? -54.670 -13.820 97.381 1.00 89.38 248 GLU A CA 1
ATOM 1772 C C . GLU A 1 248 ? -56.194 -13.735 97.517 1.00 89.38 248 GLU A C 1
ATOM 1774 O O . GLU A 1 248 ? -56.735 -13.924 98.611 1.00 89.38 248 GLU A O 1
ATOM 1779 N N . LEU A 1 249 ? -56.902 -13.499 96.410 1.00 88.44 249 LEU A N 1
ATOM 1780 C CA . LEU A 1 249 ? -58.362 -13.455 96.385 1.00 88.44 249 LEU A CA 1
ATOM 1781 C C . LEU A 1 249 ? -58.965 -14.805 96.796 1.00 88.44 249 LEU A C 1
ATOM 1783 O O . LEU A 1 249 ? -59.913 -14.849 97.583 1.00 88.44 249 LEU A O 1
ATOM 1787 N N . GLN A 1 250 ? -58.408 -15.909 96.298 1.00 85.50 250 GLN A N 1
ATOM 1788 C CA . GLN A 1 250 ? -58.865 -17.257 96.622 1.00 85.50 250 GLN A CA 1
ATOM 1789 C C . GLN A 1 250 ? -58.644 -17.579 98.107 1.00 85.50 250 GLN A C 1
ATOM 1791 O O . GLN A 1 250 ? -59.550 -18.093 98.772 1.00 85.50 250 GLN A O 1
ATOM 1796 N N . MET A 1 251 ? -57.497 -17.181 98.667 1.00 85.75 251 MET A N 1
ATOM 1797 C CA . MET A 1 251 ? -57.244 -17.253 100.106 1.00 85.75 251 MET A CA 1
ATOM 1798 C C . MET A 1 251 ? -58.245 -16.408 100.905 1.00 85.75 251 MET A C 1
ATOM 1800 O O . MET A 1 251 ? -58.791 -16.891 101.898 1.00 85.75 251 MET A O 1
ATOM 1804 N N . ALA A 1 252 ? -58.532 -15.175 100.481 1.00 84.88 252 ALA A N 1
ATOM 1805 C CA . ALA A 1 252 ? -59.488 -14.300 101.159 1.00 84.88 252 ALA A CA 1
ATOM 1806 C C . ALA A 1 252 ? -60.921 -14.865 101.128 1.00 84.88 252 ALA A C 1
ATOM 1808 O O . ALA A 1 252 ? -61.600 -14.869 102.155 1.00 84.88 252 ALA A O 1
ATOM 1809 N N . SER A 1 253 ? -61.359 -15.401 99.986 1.00 82.19 253 SER A N 1
ATOM 1810 C CA . SER A 1 253 ? -62.667 -16.048 99.823 1.00 82.19 253 SER A CA 1
ATOM 1811 C C . SER A 1 253 ? -62.819 -17.285 100.713 1.00 82.19 253 SER A C 1
ATOM 1813 O O . SER A 1 253 ? -63.859 -17.446 101.351 1.00 82.19 253 SER A O 1
ATOM 1815 N N . SER A 1 254 ? -61.774 -18.111 100.835 1.00 79.44 254 SER A N 1
ATOM 1816 C CA . SER A 1 254 ? -61.806 -19.343 101.640 1.00 79.44 254 SER A CA 1
ATOM 1817 C C . SER A 1 254 ? -62.033 -19.118 103.144 1.00 79.44 254 SER A C 1
ATOM 1819 O O . SER A 1 254 ? -62.399 -20.047 103.860 1.00 79.44 254 SER A O 1
ATOM 1821 N N . ARG A 1 255 ? -61.856 -17.883 103.638 1.00 76.12 255 ARG A N 1
ATOM 1822 C CA . ARG A 1 255 ? -62.098 -17.520 105.045 1.00 76.12 255 ARG A CA 1
ATOM 1823 C C . ARG A 1 255 ? -63.575 -17.305 105.381 1.00 76.12 255 ARG A C 1
ATOM 1825 O O . ARG A 1 255 ? -63.919 -17.273 106.561 1.00 76.12 255 ARG A O 1
ATOM 1832 N N . PHE A 1 256 ? -64.449 -17.154 104.387 1.00 73.88 256 PHE A N 1
ATOM 1833 C CA . PHE A 1 256 ? -65.883 -16.988 104.617 1.00 73.88 256 PHE A CA 1
ATOM 1834 C C . PHE A 1 256 ? -66.569 -18.358 104.731 1.00 73.88 256 PHE A C 1
ATOM 1836 O O . PHE A 1 256 ? -67.010 -18.929 103.738 1.00 73.88 256 PHE A O 1
ATOM 1843 N N . ILE A 1 257 ? -66.673 -18.886 105.955 1.00 60.91 257 ILE A N 1
ATOM 1844 C CA . ILE A 1 257 ? -67.457 -20.095 106.262 1.00 60.91 257 ILE A CA 1
ATOM 1845 C C . ILE A 1 257 ? -68.894 -19.677 106.613 1.00 60.91 257 ILE A C 1
ATOM 1847 O O . ILE A 1 257 ? -69.118 -19.000 107.616 1.00 60.91 257 ILE A O 1
ATOM 1851 N N . LEU A 1 258 ? -69.874 -20.087 105.804 1.00 61.88 258 LEU A N 1
ATOM 1852 C CA . LEU A 1 258 ? -71.303 -19.936 106.102 1.00 61.88 258 LEU A CA 1
ATOM 1853 C C . LEU A 1 258 ? -71.832 -21.256 106.692 1.00 61.88 258 LEU A C 1
ATOM 1855 O O . LEU A 1 258 ? -71.710 -22.294 106.046 1.00 61.88 258 LEU A O 1
ATOM 1859 N N . LYS A 1 259 ? -72.403 -21.225 107.908 1.00 59.03 259 LYS A N 1
ATOM 1860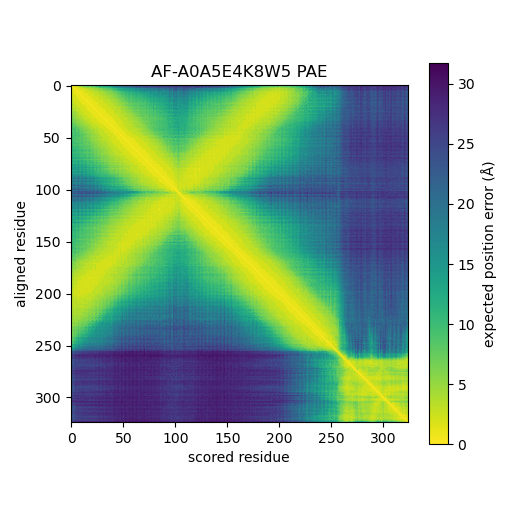 C CA . LYS A 1 259 ? -73.056 -22.397 108.530 1.00 59.03 259 LYS A CA 1
ATOM 1861 C C . LYS A 1 259 ? -74.244 -22.852 107.672 1.00 59.03 259 LYS A C 1
ATOM 1863 O O . LYS A 1 259 ? -75.023 -22.017 107.206 1.00 59.03 259 LYS A O 1
ATOM 1868 N N . SER A 1 260 ? -74.379 -24.160 107.464 1.00 60.41 260 SER A N 1
ATOM 1869 C CA . SER A 1 260 ? -75.500 -24.749 106.720 1.00 60.41 260 SER A CA 1
ATOM 1870 C C . SER A 1 260 ? -76.806 -24.666 107.530 1.00 60.41 260 SER A C 1
ATOM 1872 O O . SER A 1 260 ? -76.779 -24.618 108.760 1.00 60.41 260 SER A O 1
ATOM 1874 N N . ALA A 1 261 ? -77.966 -24.622 106.862 1.00 58.34 261 ALA A N 1
ATOM 1875 C CA . ALA A 1 261 ? -79.272 -24.465 107.524 1.00 58.34 261 ALA A CA 1
ATOM 1876 C C . ALA A 1 261 ? -79.594 -25.588 108.538 1.00 58.34 261 ALA A C 1
ATOM 1878 O O . ALA A 1 261 ? -80.391 -25.386 109.457 1.00 58.34 261 ALA A O 1
ATOM 1879 N N . ASP A 1 262 ? -78.929 -26.734 108.394 1.00 61.44 262 ASP A N 1
ATOM 1880 C CA . ASP A 1 262 ? -79.122 -27.955 109.178 1.00 61.44 262 ASP A CA 1
ATOM 1881 C C . ASP A 1 262 ? -78.397 -27.901 110.537 1.00 61.44 262 ASP A C 1
ATOM 1883 O O . ASP A 1 262 ? -78.719 -28.658 111.451 1.00 61.44 262 ASP A O 1
ATOM 1887 N N . GLU A 1 263 ? -77.440 -26.978 110.698 1.00 68.31 263 GLU A N 1
ATOM 1888 C CA . GLU A 1 263 ? -76.676 -26.782 111.940 1.00 68.31 263 GLU A CA 1
ATOM 1889 C C . GLU A 1 263 ? -77.423 -25.936 112.983 1.00 68.31 263 GLU A C 1
ATOM 1891 O O . GLU A 1 263 ? -76.988 -25.824 114.133 1.00 68.31 263 GLU A O 1
ATOM 1896 N N . TYR A 1 264 ? -78.564 -25.347 112.618 1.00 75.06 264 TYR A N 1
ATOM 1897 C CA . TYR A 1 264 ? -79.373 -24.547 113.530 1.00 75.06 264 TYR A CA 1
ATOM 1898 C C . TYR A 1 264 ? -80.374 -25.419 114.302 1.00 75.06 264 TYR A C 1
ATOM 1900 O O . TYR A 1 264 ? -81.289 -26.030 113.750 1.00 75.06 264 TYR A O 1
ATOM 1908 N N . THR A 1 265 ? -80.259 -25.420 115.628 1.00 79.56 265 THR A N 1
ATOM 1909 C CA . THR A 1 265 ? -81.161 -26.148 116.527 1.00 79.56 265 THR A CA 1
ATOM 1910 C C . THR A 1 265 ? -82.512 -25.435 116.633 1.00 79.56 265 THR A C 1
ATOM 1912 O O . THR A 1 265 ? -82.588 -24.272 117.032 1.00 79.56 265 THR A O 1
ATOM 1915 N N . ARG A 1 266 ? -83.619 -26.119 116.341 1.00 84.94 266 ARG A N 1
ATOM 1916 C CA . ARG A 1 266 ? -84.951 -25.495 116.355 1.00 84.94 266 ARG A CA 1
ATOM 1917 C C . ARG A 1 266 ? -85.369 -25.059 117.767 1.00 84.94 266 ARG A C 1
ATOM 1919 O O . ARG A 1 266 ? -85.132 -25.734 118.769 1.00 84.94 266 ARG A O 1
ATOM 1926 N N . CYS A 1 267 ? -86.056 -23.919 117.869 1.00 84.75 267 CYS A N 1
ATOM 1927 C CA . CYS A 1 267 ? -86.354 -23.296 119.165 1.00 84.75 267 CYS A CA 1
ATOM 1928 C C . CYS A 1 267 ? -87.257 -24.138 120.083 1.00 84.75 267 CYS A C 1
ATOM 1930 O O . CYS A 1 267 ? -87.162 -24.027 121.305 1.00 84.75 267 CYS A O 1
ATOM 1932 N N . TRP A 1 268 ? -88.137 -24.972 119.519 1.00 81.69 268 TRP A N 1
ATOM 1933 C CA . TRP A 1 268 ? -89.049 -25.834 120.280 1.00 81.69 268 TRP A CA 1
ATOM 1934 C C . TRP A 1 268 ? -88.364 -27.063 120.884 1.00 81.69 268 TRP A C 1
ATOM 1936 O O . TRP A 1 268 ? -88.912 -27.634 121.833 1.00 81.69 268 TRP A O 1
ATOM 1946 N N . ASP A 1 269 ? -87.195 -27.449 120.369 1.00 83.06 269 ASP A N 1
ATOM 1947 C CA . ASP A 1 269 ? -86.357 -28.500 120.951 1.00 83.06 269 ASP A CA 1
ATOM 1948 C C . ASP A 1 269 ? -85.611 -27.957 122.173 1.00 83.06 269 ASP A C 1
ATOM 1950 O O . ASP A 1 269 ? -85.553 -28.607 123.215 1.00 83.06 269 ASP A O 1
ATOM 1954 N N . ILE A 1 270 ? -85.152 -26.703 122.097 1.00 84.00 270 ILE A N 1
ATOM 1955 C CA . ILE A 1 270 ? -84.474 -26.010 123.204 1.00 84.00 270 ILE A CA 1
ATOM 1956 C C . ILE A 1 270 ? -85.465 -25.654 124.318 1.00 84.00 270 ILE A C 1
ATOM 1958 O O . ILE A 1 270 ? -85.225 -25.941 125.488 1.00 84.00 270 ILE A O 1
ATOM 1962 N N . LYS A 1 271 ? -86.607 -25.048 123.970 1.00 81.88 271 LYS A N 1
ATOM 1963 C CA . LYS A 1 271 ? -87.612 -24.596 124.947 1.00 81.88 271 LYS A CA 1
ATOM 1964 C C . LYS A 1 271 ? -88.569 -25.692 125.417 1.00 81.88 271 LYS A C 1
ATOM 1966 O O . LYS A 1 271 ? -89.403 -25.409 126.271 1.00 81.88 271 LYS A O 1
ATOM 1971 N N . LYS A 1 272 ? -88.453 -26.916 124.882 1.00 81.81 272 LYS A N 1
ATOM 1972 C CA . LYS A 1 272 ? -89.298 -28.075 125.227 1.00 81.81 272 LYS A CA 1
ATOM 1973 C C . LYS A 1 272 ? -90.798 -27.739 125.215 1.00 81.81 272 LYS A C 1
ATOM 1975 O O . LYS A 1 272 ? -91.523 -28.030 126.161 1.00 81.81 272 LYS A O 1
ATOM 1980 N N . CYS A 1 273 ? -91.255 -27.075 124.154 1.00 82.56 273 CYS A N 1
ATOM 1981 C CA . CYS A 1 273 ? -92.657 -26.667 124.026 1.00 82.56 273 CYS A CA 1
ATOM 1982 C C . CYS A 1 273 ? -93.592 -27.888 123.970 1.00 82.56 273 CYS A C 1
ATOM 1984 O O . CYS A 1 273 ? -93.235 -28.891 123.355 1.00 82.56 273 CYS A O 1
ATOM 1986 N N . SER A 1 274 ? -94.799 -27.784 124.535 1.00 81.38 274 SER A N 1
ATOM 1987 C CA . SER A 1 274 ? -95.842 -28.807 124.380 1.00 81.38 274 SER A CA 1
ATOM 1988 C C . SER A 1 274 ? -96.335 -28.893 122.930 1.00 81.38 274 SER A C 1
ATOM 1990 O O . SER A 1 274 ? -96.281 -27.905 122.188 1.00 81.38 274 SER A O 1
ATOM 1992 N N . ASP A 1 275 ? -96.855 -30.054 122.526 1.00 80.12 275 ASP A N 1
ATOM 1993 C CA . ASP A 1 275 ? -97.321 -30.282 121.149 1.00 80.12 275 ASP A CA 1
ATOM 1994 C C . ASP A 1 275 ? -98.440 -29.318 120.733 1.00 80.12 275 ASP A C 1
ATOM 1996 O O . ASP A 1 275 ? -98.476 -28.854 119.592 1.00 80.12 275 ASP A O 1
ATOM 2000 N N . GLU A 1 276 ? -99.285 -28.912 121.683 1.00 79.81 276 GLU A N 1
ATOM 2001 C CA . GLU A 1 276 ? -100.345 -27.934 121.443 1.00 79.81 276 GLU A CA 1
ATOM 2002 C C . GLU A 1 276 ? -99.793 -26.548 121.052 1.00 79.81 276 GLU A C 1
ATOM 2004 O O . GLU A 1 276 ? -100.335 -25.882 120.167 1.00 79.81 276 GLU A O 1
ATOM 2009 N N . ILE A 1 277 ? -98.684 -26.117 121.666 1.00 78.94 277 ILE A N 1
ATOM 2010 C CA . ILE A 1 277 ? -98.018 -24.845 121.342 1.00 78.94 277 ILE A CA 1
ATOM 2011 C C . ILE A 1 277 ? -97.202 -24.980 120.051 1.00 78.94 277 ILE A C 1
ATOM 2013 O O . ILE A 1 277 ? -97.181 -24.050 119.242 1.00 78.94 277 ILE A O 1
ATOM 2017 N N . ARG A 1 278 ? -96.552 -26.132 119.825 1.00 81.25 278 ARG A N 1
ATOM 2018 C CA . ARG A 1 278 ? -95.757 -26.399 118.613 1.00 81.25 278 ARG A CA 1
ATOM 2019 C C . ARG A 1 278 ? -96.603 -26.295 117.349 1.00 81.25 278 ARG A C 1
ATOM 2021 O O . ARG A 1 278 ? -96.228 -25.565 116.438 1.00 81.25 278 ARG A O 1
ATOM 2028 N N . GLN A 1 279 ? -97.776 -26.930 117.318 1.00 82.81 279 GLN A N 1
ATOM 2029 C CA . GLN A 1 279 ? -98.654 -26.901 116.142 1.00 82.81 279 GLN A CA 1
ATOM 2030 C C . GLN A 1 279 ? -99.232 -25.509 115.839 1.00 82.81 279 GLN A C 1
ATOM 2032 O O . GLN A 1 279 ? -99.490 -25.190 114.675 1.00 82.81 279 GLN A O 1
ATOM 2037 N N . LYS A 1 280 ? -99.411 -24.673 116.872 1.00 82.69 280 LYS A N 1
ATOM 2038 C CA . LYS A 1 280 ? -99.880 -23.282 116.753 1.00 82.69 280 LYS A CA 1
ATOM 2039 C C . LYS A 1 280 ? -98.761 -22.303 116.361 1.00 82.69 280 LYS A C 1
ATOM 2041 O O . LYS A 1 280 ? -99.057 -21.165 115.997 1.00 82.69 280 LYS A O 1
ATOM 2046 N N . CYS A 1 281 ? -97.491 -22.716 116.423 1.00 85.25 281 CYS A N 1
ATOM 2047 C CA . CYS A 1 281 ? -96.336 -21.864 116.156 1.00 85.25 281 CYS A CA 1
ATOM 2048 C C . CYS A 1 281 ? -95.899 -21.924 114.677 1.00 85.25 281 CYS A C 1
ATOM 2050 O O . CYS A 1 281 ? -95.476 -22.986 114.220 1.00 85.25 281 CYS A O 1
ATOM 2052 N N . PRO A 1 282 ? -95.892 -20.793 113.937 1.00 85.94 282 PRO A N 1
ATOM 2053 C CA . PRO A 1 282 ? -95.423 -20.738 112.548 1.00 85.94 282 PRO A CA 1
ATOM 2054 C C . PRO A 1 282 ? -94.003 -21.272 112.332 1.00 85.94 282 PRO A C 1
ATOM 2056 O O . PRO A 1 282 ? -93.723 -21.852 111.288 1.00 85.94 282 PRO A O 1
ATOM 2059 N N . ALA A 1 283 ? -93.119 -21.142 113.330 1.00 85.38 283 ALA A N 1
ATOM 2060 C CA . ALA A 1 283 ? -91.751 -21.645 113.223 1.00 85.38 283 ALA A CA 1
ATOM 2061 C C . ALA A 1 283 ? -91.685 -23.166 113.027 1.00 85.38 283 ALA A C 1
ATOM 2063 O O . ALA A 1 283 ? -90.783 -23.634 112.342 1.00 85.38 283 ALA A O 1
ATOM 2064 N N . TYR A 1 284 ? -92.642 -23.927 113.574 1.00 84.75 284 TYR A N 1
ATOM 2065 C CA . TYR A 1 284 ? -92.660 -25.391 113.472 1.00 84.75 284 TYR A CA 1
ATOM 2066 C C . TYR A 1 284 ? -92.875 -25.892 112.039 1.00 84.75 284 TYR A C 1
ATOM 2068 O O . TYR A 1 284 ? -92.443 -26.984 111.692 1.00 84.75 284 TYR A O 1
ATOM 2076 N N . LYS A 1 285 ? -93.530 -25.080 111.202 1.00 81.62 285 LYS A N 1
ATOM 2077 C CA . LYS A 1 285 ? -93.850 -25.408 109.806 1.00 81.62 285 LYS A CA 1
ATOM 2078 C C . LYS A 1 285 ? -92.927 -24.719 108.796 1.00 81.62 285 LYS A C 1
ATOM 2080 O O . LYS A 1 285 ? -93.140 -24.865 107.599 1.00 81.62 285 LYS A O 1
ATOM 2085 N N . SER A 1 286 ? -91.958 -23.929 109.256 1.00 82.19 286 SER A N 1
ATOM 2086 C CA . SER A 1 286 ? -91.065 -23.161 108.387 1.00 82.19 286 SER A CA 1
ATOM 2087 C C . SER A 1 286 ? -89.777 -23.925 108.101 1.00 82.19 286 SER A C 1
ATOM 2089 O O . SER A 1 286 ? -89.250 -24.600 108.982 1.00 82.19 286 SER A O 1
ATOM 2091 N N . GLU A 1 287 ? -89.217 -23.764 106.905 1.00 79.75 287 GLU A N 1
ATOM 2092 C CA . GLU A 1 287 ? -87.874 -24.263 106.589 1.00 79.75 287 GLU A CA 1
ATOM 2093 C C . GLU A 1 287 ? -86.782 -23.482 107.335 1.00 79.75 287 GLU A C 1
ATOM 2095 O O . GLU A 1 287 ? -85.764 -24.061 107.699 1.00 79.75 287 GLU A O 1
ATOM 2100 N N . GLU A 1 288 ? -87.030 -22.218 107.689 1.00 83.12 288 GLU A N 1
ATOM 2101 C CA . GLU A 1 288 ? -86.098 -21.390 108.456 1.00 83.12 288 GLU A CA 1
ATOM 2102 C C . GLU A 1 288 ? -85.996 -21.878 109.912 1.00 83.12 288 GLU A C 1
ATOM 2104 O O . GLU A 1 288 ? -86.962 -21.878 110.679 1.00 83.12 288 GLU A O 1
ATOM 2109 N N . ALA A 1 289 ? -84.803 -22.306 110.317 1.00 80.44 289 ALA A N 1
ATOM 2110 C CA . ALA A 1 289 ? -84.556 -22.825 111.658 1.00 80.44 289 ALA A CA 1
ATOM 2111 C C . ALA A 1 289 ? -84.476 -21.726 112.729 1.00 80.44 289 ALA A C 1
ATOM 2113 O O . ALA A 1 289 ? -84.753 -21.969 113.911 1.00 80.44 289 ALA A O 1
ATOM 2114 N N . ARG A 1 290 ? -84.156 -20.497 112.320 1.00 85.94 290 ARG A N 1
ATOM 2115 C CA . ARG A 1 290 ? -84.010 -19.333 113.193 1.00 85.94 290 ARG A CA 1
ATOM 2116 C C . ARG A 1 290 ? -85.373 -18.720 113.480 1.00 85.94 290 ARG A C 1
ATOM 2118 O O . ARG A 1 290 ? -85.858 -17.839 112.774 1.00 85.94 290 ARG A O 1
ATOM 2125 N N . CYS A 1 291 ? -85.993 -19.147 114.578 1.00 84.69 291 CYS A N 1
ATOM 2126 C CA . CYS A 1 291 ? -87.340 -18.711 114.958 1.00 84.69 291 CYS A CA 1
ATOM 2127 C C . CYS A 1 291 ? -87.509 -17.184 115.057 1.00 84.69 291 CYS A C 1
ATOM 2129 O O . CYS A 1 291 ? -88.624 -16.681 114.932 1.00 84.69 291 CYS A O 1
ATOM 2131 N N . TRP A 1 292 ? -86.434 -16.427 115.297 1.00 86.06 292 TRP A N 1
ATOM 2132 C CA . TRP A 1 292 ? -86.472 -14.967 115.382 1.00 86.06 292 TRP A CA 1
ATOM 2133 C C . TRP A 1 292 ? -86.643 -14.273 114.030 1.00 86.06 292 TRP A C 1
ATOM 2135 O O . TRP A 1 292 ? -87.041 -13.117 114.032 1.00 86.06 292 TRP A O 1
ATOM 2145 N N . LEU A 1 293 ? -86.432 -14.969 112.908 1.00 85.06 293 LEU A N 1
ATOM 2146 C CA . LEU A 1 293 ? -86.679 -14.463 111.551 1.00 85.06 293 LEU A CA 1
ATOM 2147 C C . LEU A 1 293 ? -88.100 -14.757 111.036 1.00 85.06 293 LEU A C 1
ATOM 2149 O O . LEU A 1 293 ? -88.435 -14.388 109.917 1.00 85.06 293 LEU A O 1
ATOM 2153 N N . ILE A 1 294 ? -88.948 -15.400 111.846 1.00 86.94 294 ILE A N 1
ATOM 2154 C CA . ILE A 1 294 ? -90.302 -15.831 111.459 1.00 86.94 294 ILE A CA 1
ATOM 2155 C C . ILE A 1 294 ? -91.341 -15.020 112.226 1.00 86.94 294 ILE A C 1
ATOM 2157 O O . ILE A 1 294 ? -91.275 -14.940 113.445 1.00 86.94 294 ILE A O 1
ATOM 2161 N N . GLU A 1 295 ? -92.344 -14.442 111.583 1.00 86.25 295 GLU A N 1
ATOM 2162 C CA . GLU A 1 295 ? -93.365 -13.651 112.287 1.00 86.25 295 GLU A CA 1
ATOM 2163 C C . GLU A 1 295 ? -94.377 -14.523 113.058 1.00 86.25 295 GLU A C 1
ATOM 2165 O O . GLU A 1 295 ? -94.639 -15.673 112.705 1.00 86.25 295 GLU A O 1
ATOM 2170 N N . GLY A 1 296 ? -94.957 -13.996 114.146 1.00 84.06 296 GLY A N 1
ATOM 2171 C CA . GLY A 1 296 ? -96.088 -14.647 114.826 1.00 84.06 296 GLY A CA 1
ATOM 2172 C C . GLY A 1 296 ? -95.757 -15.909 115.635 1.00 84.06 296 GLY A C 1
ATOM 2173 O O . GLY A 1 296 ? -96.666 -16.663 115.994 1.00 84.06 296 GLY A O 1
ATOM 2174 N N . THR A 1 297 ? -94.476 -16.174 115.912 1.00 88.44 297 THR A N 1
ATOM 2175 C CA . THR A 1 297 ? -94.030 -17.343 116.695 1.00 88.44 297 THR A CA 1
ATOM 2176 C C . THR A 1 297 ? -94.578 -17.336 118.112 1.00 88.44 297 THR A C 1
ATOM 2178 O O . THR A 1 297 ? -94.723 -16.277 118.709 1.00 88.44 297 THR A O 1
ATOM 2181 N N . TRP A 1 298 ? -94.783 -18.507 118.702 1.00 85.88 298 TRP A N 1
ATOM 2182 C CA . TRP A 1 298 ? -95.173 -18.641 120.102 1.00 85.88 298 TRP A CA 1
ATOM 2183 C C . TRP A 1 298 ? -93.953 -18.936 120.974 1.00 85.88 298 TRP A C 1
ATOM 2185 O O . TRP A 1 298 ? -93.207 -19.876 120.702 1.00 85.88 298 TRP A O 1
ATOM 2195 N N . CYS A 1 299 ? -93.758 -18.147 122.030 1.00 82.06 299 CYS A N 1
ATOM 2196 C CA . CYS A 1 299 ? -92.686 -18.325 123.010 1.00 82.06 299 CYS A CA 1
ATOM 2197 C C . CYS A 1 299 ? -93.300 -18.380 124.412 1.00 82.06 299 CYS A C 1
ATOM 2199 O O . CYS A 1 299 ? -94.050 -17.479 124.780 1.00 82.06 299 CYS A O 1
ATOM 2201 N N . GLY A 1 300 ? -93.046 -19.453 125.171 1.00 76.12 300 GLY A N 1
ATOM 2202 C CA . GLY A 1 300 ? -93.592 -19.612 126.529 1.00 76.12 300 GLY A CA 1
ATOM 2203 C C . GLY A 1 300 ? -95.126 -19.589 126.611 1.00 76.12 300 GLY A C 1
ATOM 2204 O O . GLY A 1 300 ? -95.671 -19.196 127.633 1.00 76.12 300 GLY A O 1
ATOM 2205 N N . GLY A 1 301 ? -95.824 -19.951 125.527 1.00 75.50 301 GLY A N 1
ATOM 2206 C CA . GLY A 1 301 ? -97.289 -19.880 125.446 1.00 75.50 301 GLY A CA 1
ATOM 2207 C C . GLY A 1 301 ? -97.853 -18.513 125.041 1.00 75.50 301 GLY A C 1
ATOM 2208 O O . GLY A 1 301 ? -99.067 -18.381 124.945 1.00 75.50 301 GLY A O 1
ATOM 2209 N N . ILE A 1 302 ? -97.006 -17.521 124.737 1.00 80.88 302 ILE A N 1
ATOM 2210 C CA . ILE A 1 302 ? -97.423 -16.182 124.295 1.00 80.88 302 ILE A CA 1
ATOM 2211 C C . ILE A 1 302 ? -97.052 -15.981 122.822 1.00 80.88 302 ILE A C 1
ATOM 2213 O O . ILE A 1 302 ? -95.890 -16.148 122.427 1.00 80.88 302 ILE A O 1
ATOM 2217 N N . LYS A 1 303 ? -98.035 -15.591 122.002 1.00 85.12 303 LYS A N 1
ATOM 2218 C CA . LYS A 1 303 ? -97.821 -15.223 120.598 1.00 85.12 303 LYS A CA 1
ATOM 2219 C C . LYS A 1 303 ? -96.997 -13.935 120.516 1.00 85.12 303 LYS A C 1
ATOM 2221 O O . LYS A 1 303 ? -97.382 -12.910 121.066 1.00 85.12 303 LYS A O 1
ATOM 2226 N N . GLN A 1 304 ? -95.865 -14.005 119.829 1.00 85.06 304 GLN A N 1
ATOM 2227 C CA . GLN A 1 304 ? -94.992 -12.866 119.563 1.00 85.06 304 GLN A CA 1
ATOM 2228 C C . GLN A 1 304 ? -95.502 -12.076 118.347 1.00 85.06 304 GLN A C 1
ATOM 2230 O O . GLN A 1 304 ? -96.192 -12.632 117.489 1.00 85.06 304 GLN A O 1
ATOM 2235 N N . SER A 1 305 ? -95.162 -10.789 118.279 1.00 80.31 305 SER A N 1
ATOM 2236 C CA . SER A 1 305 ? -95.483 -9.888 117.164 1.00 80.31 305 SER A CA 1
ATOM 2237 C C . SER A 1 305 ? -94.534 -10.099 115.964 1.00 80.31 305 SER A C 1
ATOM 2239 O O . SER A 1 305 ? -94.021 -11.207 115.759 1.00 80.31 305 SER A O 1
ATOM 2241 N N . ASP A 1 306 ? -94.340 -9.079 115.122 1.00 85.38 306 ASP A N 1
ATOM 2242 C CA . ASP A 1 306 ? -93.419 -9.126 113.984 1.00 85.38 306 ASP A CA 1
ATOM 2243 C C . ASP A 1 306 ? -91.947 -9.314 114.403 1.00 85.38 306 ASP A C 1
ATOM 2245 O O . ASP A 1 306 ? -91.569 -9.169 115.572 1.00 85.38 306 ASP A O 1
ATOM 2249 N N . VAL A 1 307 ? -91.107 -9.662 113.424 1.00 84.81 307 VAL A N 1
ATOM 2250 C CA . VAL A 1 307 ? -89.681 -9.961 113.625 1.00 84.81 307 VAL A CA 1
ATOM 2251 C C . VAL A 1 307 ? -88.936 -8.804 114.290 1.00 84.81 307 VAL A C 1
ATOM 2253 O O . VAL A 1 307 ? -88.109 -9.053 115.167 1.00 84.81 307 VAL A O 1
ATOM 2256 N N . LYS A 1 308 ? -89.232 -7.549 113.929 1.00 83.75 308 LYS A N 1
ATOM 2257 C CA . LYS A 1 308 ? -88.510 -6.379 114.452 1.00 83.75 308 LYS A CA 1
ATOM 2258 C C . LYS A 1 308 ? -88.822 -6.151 115.928 1.00 83.75 308 LYS A C 1
ATOM 2260 O O . LYS A 1 308 ? -87.898 -5.959 116.715 1.00 83.75 308 LYS A O 1
ATOM 2265 N N . LEU A 1 309 ? -90.096 -6.216 116.310 1.00 81.00 309 LEU A N 1
ATOM 2266 C CA . LEU A 1 309 ? -90.540 -5.980 117.685 1.00 81.00 309 LEU A CA 1
ATOM 2267 C C . LEU A 1 309 ? -90.086 -7.083 118.645 1.00 81.00 309 LEU A C 1
ATOM 2269 O O . LEU A 1 309 ? -89.726 -6.798 119.787 1.00 81.00 309 LEU A O 1
ATOM 2273 N N . LYS A 1 310 ? -90.065 -8.343 118.196 1.00 84.06 310 LYS A N 1
ATOM 2274 C CA . LYS A 1 310 ? -89.652 -9.462 119.053 1.00 84.06 310 LYS A CA 1
ATOM 2275 C C . LYS A 1 310 ? -88.136 -9.692 119.089 1.00 84.06 310 LYS A C 1
ATOM 2277 O O . LYS A 1 310 ? -87.678 -10.391 119.990 1.00 84.06 310 LYS A O 1
ATOM 2282 N N . MET A 1 311 ? -87.358 -9.139 118.145 1.00 83.62 311 MET A N 1
ATOM 2283 C CA . MET A 1 311 ? -85.912 -9.396 118.021 1.00 83.62 311 MET A CA 1
ATOM 2284 C C . MET A 1 311 ? -85.164 -9.120 119.325 1.00 83.62 311 MET A C 1
ATOM 2286 O O . MET A 1 311 ? -84.355 -9.941 119.740 1.00 83.62 311 MET A O 1
ATOM 2290 N N . HIS A 1 312 ? -85.483 -8.021 120.013 1.00 82.50 312 HIS A N 1
ATOM 2291 C CA . HIS A 1 312 ? -84.845 -7.672 121.284 1.00 82.50 312 HIS A CA 1
ATOM 2292 C C . HIS A 1 312 ? -85.031 -8.766 122.353 1.00 82.50 312 HIS A C 1
ATOM 2294 O O . HIS A 1 312 ? -84.080 -9.151 123.029 1.00 82.50 312 HIS A O 1
ATOM 2300 N N . ASN A 1 313 ? -86.232 -9.347 122.431 1.00 79.44 313 ASN A N 1
ATOM 2301 C CA . ASN A 1 313 ? -86.530 -10.471 123.323 1.00 79.44 313 ASN A CA 1
ATOM 2302 C C . ASN A 1 313 ? -85.929 -11.791 122.814 1.00 79.44 313 ASN A C 1
ATOM 2304 O O . ASN A 1 313 ? -85.619 -12.686 123.596 1.00 79.44 313 ASN A O 1
ATOM 2308 N N . CYS A 1 314 ? -85.780 -11.946 121.497 1.00 83.25 314 CYS A N 1
ATOM 2309 C CA . CYS A 1 314 ? -85.133 -13.112 120.910 1.00 83.25 314 CYS A CA 1
ATOM 2310 C C . CYS A 1 314 ? -83.620 -13.111 121.140 1.00 83.25 314 CYS A C 1
ATOM 2312 O O . CYS A 1 314 ? -83.094 -14.175 121.425 1.00 83.25 314 CYS A O 1
ATOM 2314 N N . MET A 1 315 ? -82.930 -11.969 121.097 1.00 84.38 315 MET A N 1
ATOM 2315 C CA . MET A 1 315 ? -81.476 -11.888 121.316 1.00 84.38 315 MET A CA 1
ATOM 2316 C C . MET A 1 315 ? -81.047 -12.361 122.709 1.00 84.38 315 MET A C 1
ATOM 2318 O O . MET A 1 315 ? -79.935 -12.839 122.893 1.00 84.38 315 MET A O 1
ATOM 2322 N N . THR A 1 316 ? -81.935 -12.261 123.694 1.00 80.75 316 THR A N 1
ATOM 2323 C CA . THR A 1 316 ? -81.705 -12.766 125.055 1.00 80.75 316 THR A CA 1
ATOM 2324 C C . THR A 1 316 ? -82.225 -14.196 125.249 1.00 80.75 316 THR A C 1
ATOM 2326 O O . THR A 1 316 ? -82.100 -14.774 126.329 1.00 80.75 316 THR A O 1
ATOM 2329 N N . CYS A 1 317 ? -82.796 -14.807 124.206 1.00 81.75 317 CYS A N 1
ATOM 2330 C CA . CYS A 1 317 ? -83.321 -16.162 124.237 1.00 81.75 317 CYS A CA 1
ATOM 2331 C C . CYS A 1 317 ? -82.216 -17.191 123.982 1.00 81.75 317 CYS A C 1
ATOM 2333 O O . CYS A 1 317 ? -81.428 -17.087 123.047 1.00 81.75 317 CYS A O 1
ATOM 2335 N N . GLU A 1 318 ? -82.240 -18.276 124.751 1.00 81.69 318 GLU A N 1
ATOM 2336 C CA . GLU A 1 318 ? -81.332 -19.416 124.584 1.00 81.69 318 GLU A CA 1
ATOM 2337 C C . GLU A 1 318 ? -81.322 -19.992 123.155 1.00 81.69 318 GLU A C 1
ATOM 2339 O O . GLU A 1 318 ? -80.277 -20.407 122.663 1.00 81.69 318 GLU A O 1
ATOM 2344 N N . ALA A 1 319 ? -82.466 -19.974 122.462 1.00 81.56 319 ALA A N 1
ATOM 2345 C CA . ALA A 1 319 ? -82.546 -20.453 121.084 1.00 81.56 319 ALA A CA 1
ATOM 2346 C C . ALA A 1 319 ? -81.796 -19.563 120.082 1.00 81.56 319 ALA A C 1
ATOM 2348 O O . ALA A 1 319 ? -81.336 -20.067 119.065 1.00 81.56 319 ALA A O 1
ATOM 2349 N N . PHE A 1 320 ? -81.666 -18.266 120.364 1.00 83.00 320 PHE A N 1
ATOM 2350 C CA . PHE A 1 320 ? -80.873 -17.338 119.561 1.00 83.00 320 PHE A CA 1
ATOM 2351 C C . PHE A 1 320 ? -79.385 -17.542 119.831 1.00 83.00 320 PHE A C 1
ATOM 2353 O O . PHE A 1 320 ? -78.631 -17.804 118.905 1.00 83.00 320 PHE A O 1
ATOM 2360 N N . ASN A 1 321 ? -78.987 -17.561 121.104 1.00 80.88 321 ASN A N 1
ATOM 2361 C CA . ASN A 1 321 ? -77.582 -17.702 121.496 1.00 80.88 321 ASN A CA 1
ATOM 2362 C C . ASN A 1 321 ? -76.937 -19.032 121.082 1.00 80.88 321 ASN A C 1
ATOM 2364 O O . ASN A 1 321 ? -75.727 -19.087 120.922 1.00 80.88 321 ASN A O 1
ATOM 2368 N N . ARG A 1 322 ? -77.709 -20.115 120.918 1.00 77.12 322 ARG A N 1
ATOM 2369 C CA . ARG A 1 322 ? -77.160 -21.389 120.413 1.00 77.12 322 ARG A CA 1
ATOM 2370 C C . ARG A 1 322 ? -76.935 -21.414 118.902 1.00 77.12 322 ARG A C 1
ATOM 2372 O O . ARG A 1 322 ? -76.201 -22.264 118.416 1.00 77.12 322 ARG A O 1
ATOM 2379 N N . ASN A 1 323 ? -77.595 -20.524 118.174 1.00 73.69 323 ASN A N 1
ATOM 2380 C CA . ASN A 1 323 ? -77.693 -20.550 116.718 1.00 73.69 323 ASN A CA 1
ATOM 2381 C C . ASN A 1 323 ? -77.077 -19.303 116.063 1.00 73.69 323 ASN A C 1
ATOM 2383 O O . ASN A 1 323 ? -77.206 -19.124 114.857 1.00 73.69 323 ASN A O 1
ATOM 2387 N N . VAL A 1 324 ? -76.442 -18.428 116.836 1.00 65.62 324 VAL A N 1
ATOM 2388 C CA . VAL A 1 324 ? -75.647 -17.290 116.361 1.00 65.62 324 VAL A CA 1
ATOM 2389 C C . VAL A 1 324 ? -74.207 -17.600 116.726 1.00 65.62 324 VAL A C 1
ATOM 2391 O O . VAL A 1 324 ? -73.402 -17.791 115.785 1.00 65.62 324 VAL A O 1
#

Foldseek 3Di:
DVVVLVVLVVLLVVLVVLLVVLVVLLVVLVVLLVVLVVLLVVLVVVLVVLVVQLVVLVVVLVVLVVVLVVLVVVLVVLVVQLVVLVVQLVVLVVQLVVLVVVPPVSVVSNVVSVVSNVVSVVSNVVSVVVNVVSVVSNVVSVVSSVVSVVVSVVSVVVSVVSVVVSVVSVVSSVVSVVSSVVSVVSNVVSVVSSVVSVVVSVVVVVVVVVVVVVVVVVVVVVVVVVVVVVVVVVVVVVVVVVVVVVVVVVVVVVPDDDDDQVQQAAQCVVQVDDPVLLVQAPCNVDSRRQSLQDAQGDDPNDTDGGSVRCVVVSCPDPSNVSGD

Nearest PDB structures (foldseek):
  3ja6-assembly1_I  TM=8.856E-01  e=2.783E-11  Escherichia coli
  3ja6-assembly1_H  TM=8.592E-01  e=1.671E-09  Escherichia coli
  3g67-assembly1_A  TM=9.111E-01  e=1.224E-07  Thermotoga maritima
  3zx6-assembly1_A  TM=5.230E-01  e=6.086E-08  Archaeoglobus fulgidus DSM 4304
  8c5v-assembly1_I  TM=6.016E-01  e=1.816E-06  Escherichia coli

Sequence (324 aa):
MTEISRAMKEMSESVQQVATNAQKAAENAAEANKTAQEVGKLSGEVSGKMFDIRATVDSSASAIKELDVKSQKIGDIIGVITNIADQTNLLALNAAIEAARAGEHGRGFAVVADEVRKLAEESRNAASQITLLIKEIQQGTKNAVVGMEQGTKTVGEGGKTIEGAVSAVDRIVQAVGSVATMVQEIAAAAEEQSASVEEVTASIEDVSAVSQESAAGTQEASAAAEEQAASMVQLVNAAQKLAGLSEELQMASSRFILKSADEYTRCWDIKKCSDEIRQKCPAYKSEEARCWLIEGTWCGGIKQSDVKLKMHNCMTCEAFNRNV

Secondary structure (DSSP, 8-state):
-HHHHHHHHHHHHHHHHHHHHHHHHHHHHHHHHHHHHHHHHHHHHHHHHHHHHHHHHHHHHHHHHHHHHHHHHHHHHHHHHHHHHHHHHHHHHHHHHHHHHTGGGGHHHHHHHHHHHHHHHHHHHHHHHHHHHHHHHHHHHHHHHHHHHHHHHHHHHHHHHHHHHHHHHHHHHHHHHHHHHHHHHHHHHHHHHHHHHHHHHHHHHHHHHHHHHHHHHHHHHHHHHHHHHHHHHHHHHHHHHHHHHHHHHHHHHHT--PPPGGGSPPHHHHTT--HHHHHH-GGGG-S---GGGSTT-EETTEE---HHHHHHHHHTSHHHHTT-

Mean predicted aligned error: 14.42 Å

pLDDT: mean 90.4, std 6.97, range [58.34, 97.19]

Solvent-accessible surface area (backbone atoms only — not comparable to full-atom values): 16724 Å² total; per-residue (Å²): 106,72,69,56,56,50,52,47,51,55,46,48,55,49,34,54,50,50,32,52,50,25,52,52,51,36,53,52,29,53,51,53,38,52,52,36,51,52,51,37,51,53,37,52,54,52,41,53,48,35,53,54,51,41,54,52,43,54,52,49,43,51,54,43,53,52,48,42,56,52,45,52,55,51,50,54,52,40,52,52,50,35,52,50,19,53,52,44,28,52,51,18,48,53,44,27,54,53,16,59,72,51,44,85,82,13,52,71,51,27,55,52,16,51,51,48,24,50,52,16,52,54,48,32,52,50,34,53,54,51,49,53,55,43,51,50,50,47,53,50,37,53,52,49,46,55,52,36,55,51,48,46,51,52,39,52,53,51,38,53,51,37,53,53,49,37,56,52,34,53,52,48,39,53,52,34,50,53,49,37,53,54,28,52,52,49,33,53,52,27,52,54,48,45,54,50,45,52,53,52,50,52,52,51,52,53,53,50,50,54,51,52,52,51,52,50,52,51,50,50,50,50,51,52,49,52,53,49,52,53,50,49,54,51,51,52,53,50,52,53,51,50,52,51,52,50,51,52,50,51,56,59,55,70,70,69,79,78,84,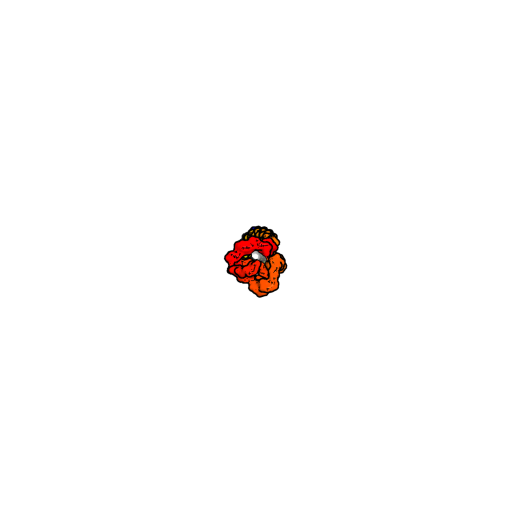60,78,83,77,41,63,45,45,55,73,75,68,63,56,54,69,75,54,44,76,71,15,51,44,73,79,44,91,60,38,58,50,58,79,39,56,48,28,54,57,99,90,42,75,40,59,50,38,77,78,39,35,71,64,34,68,75,29,70,49,40,66,76,58,110

Radius of gyration: 81.73 Å; Cα contacts (8 Å, |Δi|>4): 240; chains: 1; bounding box: 165×46×205 Å